Protein AF-0000000080326595 (afdb_homodimer)

Nearest PDB structures (foldseek):
  4a5n-assembly2_D  TM=9.025E-01  e=1.053E-08  Bacillus subtilis
  4a5m-assembly1_B  TM=9.350E-01  e=2.724E-08  Bacillus subtilis
  2fsw-assembly1_A  TM=9.519E-01  e=2.668E-07  Porphyromonas gingivalis W83
  7bzg-assembly3_J  TM=8.162E-01  e=2.724E-08  Bacillus subtilis subsp. subtilis str. 168
  1yyv-assembly1_B  TM=8.561E-01  e=5.358E-07  Salmonella enterica subsp. enterica serovar Typhimurium str. LT2

Organism: NCBI:txid1503925

Secondary structure (DSSP, 8-state):
---------HHHHHHHHHHHHHHHHHH-SSSHHHHHHHHHH--B-HHHHHHHSTT--HHHHHHHHHHHHHTTSEEEEEE--SS-EEEEEE-HHHHTTHHHHHHHHHHHHHHHHHHHHHHHHH-/---------HHHHHHHHHHHHHHHHHH-SSSHHHHHHHHHH--B-HHHHHHHSTT--HHHHHHHHHHHHHTTSEEEEEE--SS-EEEEEE-HHHHTTHHHHHHHHHHHHHHHHHHHHHHHHH-

Foldseek 3Di:
DPPPPPDPPPVSVVVVVVVVVVVCVQQPDDPQLVLLVVQAVHKDFLVVSPVVDPPDDSVNSVVSLVSCVVVPQKDWDWDDDVVITIIIHGDPVSVVCVVVSVVVVVVVVVVVVVVVVVVVVVD/DPPPPPDPPPVSVVVVVVVVVVVCVQQPDDPQLVLLVVQAVHKDFLVVSVVVDPPDDSVNSVVSLVSCVVVPQKDWDWDDDVVIGIIIHGDPVSVVCVVVSVVVVVVVVVVVVVVVVVVVVVD

Structure (mmCIF, N/CA/C/O backbone):
data_AF-0000000080326595-model_v1
#
loop_
_entity.id
_entity.type
_entity.pdbx_description
1 polymer 'HxlR family transcriptional regulator'
#
loop_
_atom_site.group_PDB
_atom_site.id
_atom_site.type_symbol
_atom_site.label_atom_id
_atom_site.label_alt_id
_atom_site.label_comp_id
_atom_site.label_asym_id
_atom_site.label_entity_id
_atom_site.label_seq_id
_atom_site.pdbx_PDB_ins_code
_atom_site.Cartn_x
_atom_site.Cartn_y
_atom_site.Cartn_z
_atom_site.occupancy
_atom_site.B_iso_or_equiv
_atom_site.auth_seq_id
_atom_site.auth_comp_id
_atom_site.auth_asym_id
_atom_site.auth_atom_id
_atom_site.pdbx_PDB_model_num
ATOM 1 N N . MET A 1 1 ? 11.023 2.521 36.812 1 26.23 1 MET A N 1
ATOM 2 C CA . MET A 1 1 ? 11.672 1.989 35.625 1 26.23 1 MET A CA 1
ATOM 3 C C . MET A 1 1 ? 11.133 2.656 34.375 1 26.23 1 MET A C 1
ATOM 5 O O . MET A 1 1 ? 9.953 2.498 34.031 1 26.23 1 MET A O 1
ATOM 9 N N . ILE A 1 2 ? 11.5 3.936 33.906 1 31.28 2 ILE A N 1
ATOM 10 C CA . ILE A 1 2 ? 10.953 4.996 33.062 1 31.28 2 ILE A CA 1
ATOM 11 C C . ILE A 1 2 ? 10.898 4.52 31.625 1 31.28 2 ILE A C 1
ATOM 13 O O . ILE A 1 2 ? 11.898 4.047 31.078 1 31.28 2 ILE A O 1
ATOM 17 N N . VAL A 1 3 ? 9.828 3.74 31.281 1 34.5 3 VAL A N 1
ATOM 18 C CA . VAL A 1 3 ? 9.539 3.404 29.891 1 34.5 3 VAL A CA 1
ATOM 19 C C . VAL A 1 3 ? 9.961 4.555 28.984 1 34.5 3 VAL A C 1
ATOM 21 O O . VAL A 1 3 ? 9.469 5.68 29.125 1 34.5 3 VAL A O 1
ATOM 24 N N . ASN A 1 4 ? 11.18 4.742 28.734 1 33.47 4 ASN A N 1
ATOM 25 C CA . ASN A 1 4 ? 11.766 5.809 27.922 1 33.47 4 ASN A CA 1
ATOM 26 C C . ASN A 1 4 ? 11 6.02 26.625 1 33.47 4 ASN A C 1
ATOM 28 O O . ASN A 1 4 ? 11.102 5.207 25.703 1 33.47 4 ASN A O 1
ATOM 32 N N . ASP A 1 5 ? 9.711 6.305 26.625 1 37.5 5 ASP A N 1
ATOM 33 C CA . ASP A 1 5 ? 8.625 6.824 25.797 1 37.5 5 ASP A CA 1
ATOM 34 C C . ASP A 1 5 ? 9.141 7.867 24.812 1 37.5 5 ASP A C 1
ATOM 36 O O . ASP A 1 5 ? 8.43 8.82 24.469 1 37.5 5 ASP A O 1
ATOM 40 N N . SER A 1 6 ? 10.484 8.117 24.688 1 38.72 6 SER A N 1
ATOM 41 C CA .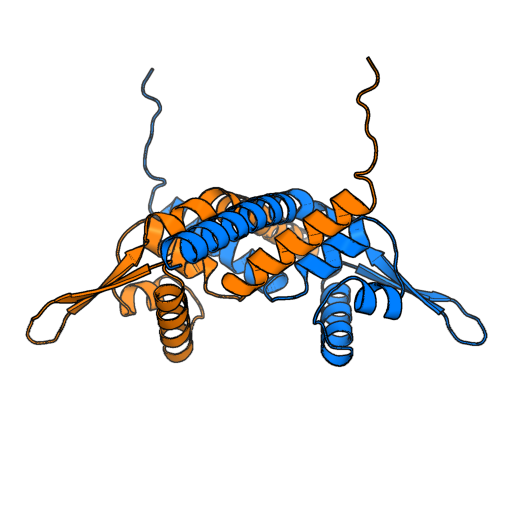 SER A 1 6 ? 11.133 9.125 23.859 1 38.72 6 SER A CA 1
ATOM 42 C C . SER A 1 6 ? 10.641 9.055 22.422 1 38.72 6 SER A C 1
ATOM 44 O O . SER A 1 6 ? 10.547 7.969 21.844 1 38.72 6 SER A O 1
ATOM 46 N N . LEU A 1 7 ? 9.781 9.938 21.922 1 43.72 7 LEU A N 1
ATOM 47 C CA . LEU A 1 7 ? 9.352 10.133 20.547 1 43.72 7 LEU A CA 1
ATOM 48 C C . LEU A 1 7 ? 10.492 9.836 19.578 1 43.72 7 LEU A C 1
ATOM 50 O O . LEU A 1 7 ? 11.656 10.102 19.875 1 43.72 7 LEU A O 1
ATOM 54 N N . PRO A 1 8 ? 10.422 8.789 18.938 1 50.88 8 PRO A N 1
ATOM 55 C CA . PRO A 1 8 ? 11.555 8.594 18.031 1 50.88 8 PRO A CA 1
ATOM 56 C C . PRO A 1 8 ? 12.133 9.906 17.516 1 50.88 8 PRO A C 1
ATOM 58 O O . PRO A 1 8 ? 11.406 10.898 17.375 1 50.88 8 PRO A O 1
ATOM 61 N N . ASP A 1 9 ? 13.438 10.227 17.766 1 57.34 9 ASP A N 1
ATOM 62 C CA . ASP A 1 9 ? 14.148 11.391 17.266 1 57.34 9 ASP A CA 1
ATOM 63 C C . ASP A 1 9 ? 13.914 11.578 15.773 1 57.34 9 ASP A C 1
ATOM 65 O O . ASP A 1 9 ? 13.445 10.664 15.094 1 57.34 9 ASP A O 1
ATOM 69 N N . ASN A 1 10 ? 14.023 12.828 15.289 1 63.34 10 ASN A N 1
ATOM 70 C CA . ASN A 1 10 ? 13.836 13.266 13.914 1 63.34 10 ASN A CA 1
ATOM 71 C C . ASN A 1 10 ? 14.484 12.305 12.922 1 63.34 10 ASN A C 1
ATOM 73 O O . ASN A 1 10 ? 13.93 12.023 11.859 1 63.34 10 ASN A O 1
ATOM 77 N N . LYS A 1 11 ? 15.625 11.734 13.391 1 67.81 11 LYS A N 1
ATOM 78 C CA . LYS A 1 11 ? 16.344 10.82 12.5 1 67.81 11 LYS A CA 1
ATOM 79 C C . LYS A 1 11 ? 15.594 9.492 12.359 1 67.81 11 LYS A C 1
ATOM 81 O O . LYS A 1 11 ? 15.523 8.93 11.266 1 67.81 11 LYS A O 1
ATOM 86 N N . GLU A 1 12 ? 15.109 9.094 13.453 1 73.88 12 GLU A N 1
ATOM 87 C CA . GLU A 1 12 ? 14.367 7.84 13.438 1 73.88 12 GLU A CA 1
ATOM 88 C C . GLU A 1 12 ? 13.094 7.965 12.602 1 73.88 12 GLU A C 1
ATOM 90 O O . GLU A 1 12 ? 12.727 7.043 11.867 1 73.88 12 GLU A O 1
ATOM 95 N N . CYS A 1 13 ? 12.695 9.148 12.719 1 80 13 CYS A N 1
ATOM 96 C CA . CYS A 1 13 ? 11.492 9.398 11.938 1 80 13 CYS A CA 1
ATOM 97 C C . CYS A 1 13 ? 11.805 9.445 10.445 1 80 13 CYS A C 1
ATOM 99 O O . CYS A 1 13 ? 11.094 8.859 9.641 1 80 13 CYS A O 1
ATOM 101 N N . ALA A 1 14 ? 12.953 10.094 10.188 1 84.69 14 ALA A N 1
ATOM 102 C CA . ALA A 1 14 ? 13.367 10.18 8.789 1 84.69 14 ALA A CA 1
ATOM 103 C C . ALA A 1 14 ? 13.695 8.805 8.227 1 84.69 14 ALA A C 1
ATOM 105 O O . ALA A 1 14 ? 13.367 8.5 7.074 1 84.69 14 ALA A O 1
ATOM 106 N N . ASN A 1 15 ? 14.266 8 9.008 1 91.69 15 ASN A N 1
ATOM 107 C CA . ASN A 1 15 ? 14.594 6.648 8.57 1 91.69 15 ASN A CA 1
ATOM 108 C C . ASN A 1 15 ? 13.344 5.816 8.32 1 91.69 15 ASN A C 1
ATOM 110 O O . ASN A 1 15 ? 13.273 5.074 7.336 1 91.69 15 ASN A O 1
ATOM 114 N N . SER A 1 16 ? 12.414 6.016 9.18 1 95.38 16 SER A N 1
ATOM 115 C CA . SER A 1 16 ? 11.148 5.297 9.008 1 95.38 16 SER A CA 1
ATOM 116 C C . SER A 1 16 ? 10.438 5.73 7.73 1 95.38 16 SER A C 1
ATOM 118 O O . SER A 1 16 ? 9.898 4.895 7.004 1 95.38 16 SER A O 1
ATOM 120 N N . LEU A 1 17 ? 10.523 6.988 7.492 1 97.5 17 LEU A N 1
ATOM 121 C CA . LEU A 1 17 ? 9.891 7.512 6.289 1 97.5 17 LEU A CA 1
ATOM 122 C C . LEU A 1 17 ? 10.562 6.953 5.035 1 97.5 17 LEU A C 1
ATOM 124 O O . LEU A 1 17 ? 9.875 6.512 4.109 1 97.5 17 LEU A O 1
ATOM 128 N N . ASN A 1 18 ? 11.844 6.918 5.027 1 97.12 18 ASN A N 1
ATOM 129 C CA . ASN A 1 18 ? 12.57 6.379 3.885 1 97.12 18 ASN A CA 1
ATOM 130 C C . ASN A 1 18 ? 12.281 4.895 3.686 1 97.12 18 ASN A C 1
ATOM 132 O O . ASN A 1 18 ? 12.172 4.426 2.553 1 97.12 18 ASN A O 1
ATOM 136 N N . ASN A 1 19 ? 12.219 4.188 4.789 1 98.12 19 ASN A N 1
ATOM 137 C CA . ASN A 1 19 ? 11.883 2.768 4.715 1 98.12 19 ASN A CA 1
ATOM 138 C C . ASN A 1 19 ? 10.5 2.551 4.117 1 98.12 19 ASN A C 1
ATOM 140 O O . ASN A 1 19 ? 10.305 1.666 3.281 1 98.12 19 ASN A O 1
ATOM 144 N N . VAL A 1 20 ? 9.586 3.352 4.535 1 98.44 20 VAL A N 1
ATOM 145 C CA . VAL A 1 20 ? 8.227 3.26 4.02 1 98.44 20 VAL A CA 1
ATOM 146 C C . VAL A 1 20 ? 8.219 3.582 2.525 1 98.44 20 VAL A C 1
ATOM 148 O O . VAL A 1 20 ? 7.613 2.857 1.731 1 98.44 20 VAL A O 1
ATOM 151 N N . LEU A 1 21 ? 8.938 4.609 2.143 1 98.12 21 LEU A N 1
ATOM 152 C CA . LEU A 1 21 ? 8.992 5.012 0.742 1 98.12 21 LEU A CA 1
ATOM 153 C C . LEU A 1 21 ? 9.648 3.926 -0.107 1 98.12 21 LEU A C 1
ATOM 155 O O . LEU A 1 21 ? 9.195 3.646 -1.221 1 98.12 21 LEU A O 1
ATOM 159 N N . ASP A 1 22 ? 10.648 3.324 0.442 1 97 22 ASP A N 1
ATOM 160 C CA . ASP A 1 22 ? 11.297 2.223 -0.265 1 97 22 ASP A CA 1
ATOM 161 C C . ASP A 1 22 ? 10.328 1.064 -0.484 1 97 22 ASP A C 1
ATOM 163 O O . ASP A 1 22 ? 10.289 0.478 -1.567 1 97 22 ASP A O 1
ATOM 167 N N . ALA A 1 23 ? 9.578 0.764 0.516 1 98.12 23 ALA A N 1
ATOM 168 C CA . ALA A 1 23 ? 8.594 -0.312 0.408 1 98.12 23 ALA A CA 1
ATOM 169 C C . ALA A 1 23 ? 7.527 0.022 -0.628 1 98.12 23 ALA A C 1
ATOM 171 O O . ALA A 1 23 ? 7.23 -0.792 -1.507 1 98.12 23 ALA A O 1
ATOM 172 N N . LEU A 1 24 ? 7.039 1.229 -0.579 1 98.12 24 LEU A N 1
ATOM 173 C CA . LEU A 1 24 ? 5.934 1.633 -1.441 1 98.12 24 LEU A CA 1
ATOM 174 C C . LEU A 1 24 ? 6.395 1.765 -2.889 1 98.12 24 LEU A C 1
ATOM 176 O O . LEU A 1 24 ? 5.602 1.584 -3.816 1 98.12 24 LEU A O 1
ATOM 180 N N . TYR A 1 25 ? 7.648 1.991 -3.02 1 96.69 25 TYR A N 1
ATOM 181 C CA . TYR A 1 25 ? 8.195 2.051 -4.367 1 96.69 25 TYR A CA 1
ATOM 182 C C . TYR A 1 25 ? 8 0.725 -5.094 1 96.69 25 TYR A C 1
ATOM 184 O O . TYR A 1 25 ? 7.762 0.703 -6.305 1 96.69 25 TYR A O 1
ATOM 192 N N . VAL A 1 26 ? 8.008 -0.346 -4.371 1 96.69 26 VAL A N 1
ATOM 193 C CA . VAL A 1 26 ? 8.039 -1.653 -5.016 1 96.69 26 VAL A CA 1
ATOM 194 C C . VAL A 1 26 ? 6.66 -2.303 -4.941 1 96.69 26 VAL A C 1
ATOM 196 O O . VAL A 1 26 ? 6.238 -2.99 -5.875 1 96.69 26 VAL A O 1
ATOM 199 N N . ILE A 1 27 ? 5.891 -2.002 -3.857 1 97.75 27 ILE A N 1
ATOM 200 C CA . ILE A 1 27 ? 4.703 -2.828 -3.666 1 97.75 27 ILE A CA 1
ATOM 201 C C . ILE A 1 27 ? 3.459 -1.942 -3.625 1 97.75 27 ILE A C 1
ATOM 203 O O . ILE A 1 27 ? 2.377 -2.398 -3.25 1 97.75 27 ILE A O 1
ATOM 207 N N . ASN A 1 28 ? 3.566 -0.719 -3.992 1 97.44 28 ASN A N 1
ATOM 208 C CA . ASN A 1 28 ? 2.377 0.124 -3.992 1 97.44 28 ASN A CA 1
ATOM 209 C C . ASN A 1 28 ? 1.368 -0.333 -5.043 1 97.44 28 ASN A C 1
ATOM 211 O O . ASN A 1 28 ? 1.691 -1.148 -5.906 1 97.44 28 ASN A O 1
ATOM 215 N N . GLY A 1 29 ? 0.128 0.222 -4.906 1 97.25 29 GLY A N 1
ATOM 216 C CA . GLY A 1 29 ? -0.929 -0.065 -5.863 1 97.25 29 GLY A CA 1
ATOM 217 C C . GLY A 1 29 ? -2.082 -0.846 -5.262 1 97.25 29 GLY A C 1
ATOM 218 O O . GLY A 1 29 ? -1.956 -1.41 -4.172 1 97.25 29 GLY A O 1
ATOM 219 N N . LYS A 1 30 ? -3.082 -1.001 -6.078 1 97.25 30 LYS A N 1
ATOM 220 C CA . LYS A 1 30 ? -4.336 -1.583 -5.609 1 97.25 30 LYS A CA 1
ATOM 221 C C . LYS A 1 30 ? -4.273 -3.107 -5.625 1 97.25 30 LYS A C 1
ATOM 223 O O . LYS A 1 30 ? -4.977 -3.771 -4.859 1 97.25 30 LYS A O 1
ATOM 228 N N . TRP A 1 31 ? -3.23 -3.621 -6.371 1 98.62 31 TRP A N 1
ATOM 229 C CA . TRP A 1 31 ? -3.463 -5.004 -6.773 1 98.62 31 TRP A CA 1
ATOM 230 C C . TRP A 1 31 ? -2.318 -5.902 -6.32 1 98.62 31 TRP A C 1
ATOM 232 O O . TRP A 1 31 ? -2.518 -7.098 -6.074 1 98.62 31 TRP A O 1
ATOM 242 N N . LYS A 1 32 ? -1.113 -5.414 -6.164 1 98.5 32 LYS A N 1
ATOM 243 C CA . LYS A 1 32 ? 0.078 -6.242 -5.996 1 98.5 32 LYS A CA 1
ATOM 244 C C . LYS A 1 32 ? -0.026 -7.113 -4.75 1 98.5 32 LYS A C 1
ATOM 246 O O . LYS A 1 32 ? 0.192 -8.328 -4.812 1 98.5 32 LYS A O 1
ATOM 251 N N . LEU A 1 33 ? -0.419 -6.512 -3.66 1 98.69 33 LEU A N 1
ATOM 252 C CA . LEU A 1 33 ? -0.444 -7.254 -2.404 1 98.69 33 LEU A CA 1
ATOM 253 C C . LEU A 1 33 ? -1.596 -8.25 -2.387 1 98.69 33 LEU A C 1
ATOM 255 O O . LEU A 1 33 ? -1.491 -9.312 -1.771 1 98.69 33 LEU A O 1
ATOM 259 N N . ALA A 1 34 ? -2.664 -7.961 -3.074 1 98.56 34 ALA A N 1
ATOM 260 C CA . ALA A 1 34 ? -3.762 -8.914 -3.223 1 98.56 34 ALA A CA 1
ATOM 261 C C . ALA A 1 34 ? -3.33 -10.125 -4.043 1 98.56 34 ALA A C 1
ATOM 263 O O . ALA A 1 34 ? -3.627 -11.266 -3.678 1 98.56 34 ALA A O 1
ATOM 26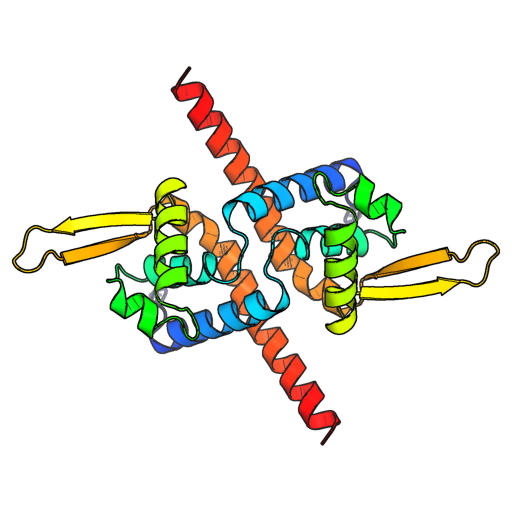4 N N . ILE A 1 35 ? -2.615 -9.844 -5.105 1 98.81 35 ILE A N 1
ATOM 265 C CA . ILE A 1 35 ? -2.119 -10.922 -5.957 1 98.81 35 ILE A CA 1
ATOM 266 C C . ILE A 1 35 ? -1.162 -11.805 -5.164 1 98.81 35 ILE A C 1
ATOM 268 O O . ILE A 1 35 ? -1.272 -13.039 -5.195 1 98.81 35 ILE A O 1
ATOM 272 N N . ILE A 1 36 ? -0.286 -11.203 -4.426 1 98.69 36 ILE A N 1
ATOM 273 C CA . ILE A 1 36 ? 0.695 -11.938 -3.637 1 98.69 36 ILE A CA 1
ATOM 274 C C . ILE A 1 36 ? -0.019 -12.797 -2.594 1 98.69 36 ILE A C 1
ATOM 276 O O . ILE A 1 36 ? 0.335 -13.961 -2.387 1 98.69 36 ILE A O 1
ATOM 280 N N . LEU A 1 37 ? -1.017 -12.242 -1.947 1 98.38 37 LEU A N 1
ATOM 281 C CA . LEU A 1 37 ? -1.786 -12.992 -0.96 1 98.38 37 LEU A CA 1
ATOM 282 C C . LEU A 1 37 ? -2.389 -14.25 -1.58 1 98.38 37 LEU A C 1
ATOM 284 O O . LEU A 1 37 ? -2.316 -15.328 -0.996 1 98.38 37 LEU A O 1
ATOM 288 N N . CYS A 1 38 ? -2.949 -14.125 -2.766 1 98.25 38 CYS A N 1
ATOM 289 C CA . CYS A 1 38 ? -3.543 -15.273 -3.451 1 98.25 38 CYS A CA 1
ATOM 290 C C . CYS A 1 38 ? -2.49 -16.328 -3.762 1 98.25 38 CYS A C 1
ATOM 292 O O . CYS A 1 38 ? -2.707 -17.516 -3.521 1 98.25 38 CYS A O 1
ATOM 294 N N . LEU A 1 39 ? -1.344 -15.891 -4.172 1 98.44 39 LEU A N 1
ATOM 295 C CA . LEU A 1 39 ? -0.333 -16.797 -4.691 1 98.44 39 LEU A CA 1
ATOM 296 C C . LEU A 1 39 ? 0.44 -17.453 -3.551 1 98.44 39 LEU A C 1
ATOM 298 O O . LEU A 1 39 ? 1.004 -18.547 -3.723 1 98.44 39 LEU A O 1
ATOM 302 N N . VAL A 1 40 ? 0.532 -16.781 -2.406 1 97.19 40 VAL A N 1
ATOM 303 C CA . VAL A 1 40 ? 1.211 -17.375 -1.261 1 97.19 40 VAL A CA 1
ATOM 304 C C . VAL A 1 40 ? 0.402 -18.562 -0.742 1 97.19 40 VAL A C 1
ATOM 306 O O . VAL A 1 40 ? 0.961 -19.5 -0.157 1 97.19 40 VAL A O 1
ATOM 309 N N . GLN A 1 41 ? -0.832 -18.531 -0.996 1 95.62 41 GLN A N 1
ATOM 310 C CA . GLN A 1 41 ? -1.687 -19.641 -0.582 1 95.62 41 GLN A CA 1
ATOM 311 C C . GLN A 1 41 ? -1.528 -20.828 -1.516 1 95.62 41 GLN A C 1
ATOM 313 O O . GLN A 1 41 ? -1.484 -21.984 -1.063 1 95.62 41 GLN A O 1
ATOM 318 N N . SER A 1 42 ? -1.503 -20.578 -2.777 1 97.25 42 SER A N 1
ATOM 319 C CA . SER A 1 42 ? -1.305 -21.609 -3.779 1 97.25 42 SER A CA 1
ATOM 320 C C . SER A 1 42 ? -0.948 -21.016 -5.137 1 97.25 42 SER A C 1
ATOM 322 O O . SER A 1 42 ? -1.243 -19.844 -5.402 1 97.25 42 SER A O 1
ATOM 324 N N . SER A 1 43 ? -0.317 -21.844 -5.941 1 98.38 43 SER A N 1
ATOM 325 C CA . SER A 1 43 ? -0.076 -21.438 -7.32 1 98.38 43 SER A CA 1
ATOM 326 C C . SER A 1 43 ? -1.386 -21.281 -8.086 1 98.38 43 SER A C 1
ATOM 328 O O . SER A 1 43 ? -2.381 -21.938 -7.766 1 98.38 43 SER A O 1
ATOM 330 N N . LYS A 1 44 ? -1.36 -20.391 -9.102 1 98.62 44 LYS A N 1
ATOM 331 C CA . LYS A 1 44 ? -2.617 -20.125 -9.797 1 98.62 44 LYS A CA 1
ATOM 332 C C . LYS A 1 44 ? -2.373 -19.781 -11.266 1 98.62 44 LYS A C 1
ATOM 334 O O . LYS A 1 44 ? -1.302 -19.297 -11.625 1 98.62 44 LYS A O 1
ATOM 339 N N . ARG A 1 45 ? -3.408 -20.094 -12.031 1 98.69 45 ARG A N 1
ATOM 340 C CA . ARG A 1 45 ? -3.457 -19.609 -13.414 1 98.69 45 ARG A CA 1
ATOM 341 C C . ARG A 1 45 ? -4.059 -18.219 -13.492 1 98.69 45 ARG A C 1
ATOM 343 O O . ARG A 1 45 ? -4.664 -17.734 -12.531 1 98.69 45 ARG A O 1
ATOM 350 N N . PHE A 1 46 ? -3.879 -17.609 -14.68 1 98.75 46 PHE A N 1
ATOM 351 C CA . PHE A 1 46 ? -4.32 -16.234 -14.914 1 98.75 46 PHE A CA 1
ATOM 352 C C . PHE A 1 46 ? -5.801 -16.078 -14.594 1 98.75 46 PHE A C 1
ATOM 354 O O . PHE A 1 46 ? -6.184 -15.203 -13.812 1 98.75 46 PHE A O 1
ATOM 361 N N . ASN A 1 47 ? -6.586 -17 -15.094 1 98.31 47 ASN A N 1
ATOM 362 C CA . ASN A 1 47 ? -8.031 -16.906 -14.945 1 98.31 47 ASN A CA 1
ATOM 363 C C . ASN A 1 47 ? -8.461 -17.109 -13.492 1 98.31 47 ASN A C 1
ATOM 365 O O . ASN A 1 47 ? -9.438 -16.516 -13.039 1 98.31 47 ASN A O 1
ATOM 369 N N . GLU A 1 48 ? -7.75 -17.938 -12.805 1 98.31 48 GLU A N 1
ATOM 370 C CA . GLU A 1 48 ? -8.039 -18.141 -11.391 1 98.31 48 GLU A CA 1
ATOM 371 C C . GLU A 1 48 ? -7.82 -16.875 -10.578 1 98.31 48 GLU A C 1
ATOM 373 O O . GLU A 1 48 ? -8.641 -16.516 -9.727 1 98.31 48 GLU A O 1
ATOM 378 N N . LEU A 1 49 ? -6.754 -16.203 -10.875 1 98.62 49 LEU A N 1
ATOM 379 C CA . LEU A 1 49 ? -6.477 -14.93 -10.211 1 98.62 49 LEU A CA 1
ATOM 380 C C . LEU A 1 49 ? -7.543 -13.898 -10.562 1 98.62 49 LEU A C 1
ATOM 382 O O . LEU A 1 49 ? -8.039 -13.195 -9.672 1 98.62 49 LEU A O 1
ATOM 386 N N . GLN A 1 50 ? -7.848 -13.859 -11.812 1 98.25 50 GLN A N 1
ATOM 387 C CA . GLN A 1 50 ? -8.852 -12.898 -12.273 1 98.25 50 GLN A CA 1
ATOM 388 C C . GLN A 1 50 ? -10.188 -13.117 -11.578 1 98.25 50 GLN A C 1
ATOM 390 O O . GLN A 1 50 ? -10.883 -12.156 -11.242 1 98.25 50 GLN A O 1
ATOM 395 N N . HIS A 1 51 ? -10.523 -14.344 -11.312 1 97.12 51 HIS A N 1
ATOM 396 C CA . HIS A 1 51 ? -11.781 -14.688 -10.672 1 97.12 51 HIS A CA 1
ATOM 397 C C . HIS A 1 51 ? -11.734 -14.398 -9.18 1 97.12 51 HIS A C 1
ATOM 399 O O . HIS A 1 51 ? -12.727 -13.938 -8.602 1 97.12 51 HIS A O 1
ATOM 405 N N . GLU A 1 52 ? -10.609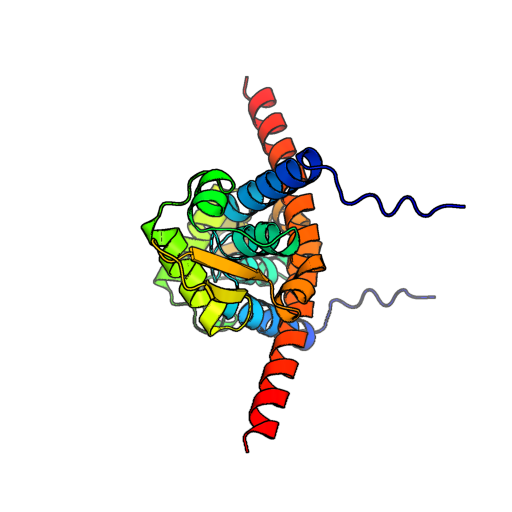 -14.656 -8.586 1 96.81 52 GLU A N 1
ATOM 406 C CA . GLU A 1 52 ? -10.492 -14.531 -7.137 1 96.81 52 GLU A CA 1
ATOM 407 C C . GLU A 1 52 ? -10.391 -13.07 -6.711 1 96.81 52 GLU A C 1
ATOM 409 O O . GLU A 1 52 ? -10.891 -12.688 -5.648 1 96.81 52 GLU A O 1
ATOM 414 N N . ILE A 1 53 ? -9.758 -12.289 -7.539 1 98 53 ILE A N 1
ATOM 415 C CA . ILE A 1 53 ? -9.547 -10.883 -7.195 1 98 53 ILE A CA 1
ATOM 416 C C . ILE A 1 53 ? -10.609 -10.023 -7.867 1 98 53 ILE A C 1
ATOM 418 O O . ILE A 1 53 ? -10.438 -9.586 -9.008 1 98 53 ILE A O 1
ATOM 422 N N . ARG A 1 54 ? -11.531 -9.688 -7.07 1 94.38 54 ARG A N 1
ATOM 423 C CA . ARG A 1 54 ? -12.688 -8.969 -7.578 1 94.38 54 ARG A CA 1
ATOM 424 C C . ARG A 1 54 ? -12.305 -7.562 -8.031 1 94.38 54 ARG A C 1
ATOM 426 O O . ARG A 1 54 ? -11.641 -6.828 -7.301 1 94.38 54 ARG A O 1
ATOM 433 N N . GLY A 1 55 ? -12.75 -7.305 -9.344 1 96.19 55 GLY A N 1
ATOM 434 C CA . GLY A 1 55 ? -12.633 -5.93 -9.797 1 96.19 55 GLY A CA 1
ATOM 435 C C . GLY A 1 55 ? -11.391 -5.688 -10.641 1 96.19 55 GLY A C 1
ATOM 436 O O . GLY A 1 55 ? -11.289 -4.66 -11.32 1 96.19 55 GLY A O 1
ATOM 437 N N . ILE A 1 56 ? -10.477 -6.648 -10.719 1 98.12 56 ILE A N 1
ATOM 438 C CA . ILE A 1 56 ? -9.258 -6.426 -11.484 1 98.12 56 ILE A CA 1
ATOM 439 C C . ILE A 1 56 ? -9.516 -6.75 -12.961 1 98.12 56 ILE A C 1
ATOM 441 O O . ILE A 1 56 ? -10.117 -7.777 -13.281 1 98.12 56 ILE A O 1
ATOM 445 N N . SER A 1 57 ? -9.141 -5.926 -13.836 1 98.38 57 SER A N 1
ATOM 446 C CA . SER A 1 57 ? -9.273 -6.203 -15.266 1 98.38 57 SER A CA 1
ATOM 447 C C . SER A 1 57 ? -8.141 -7.09 -15.766 1 98.38 57 SER A C 1
ATOM 449 O O . SER A 1 57 ? -7.062 -7.121 -15.172 1 98.38 57 SER A O 1
ATOM 451 N N . PRO A 1 58 ? -8.375 -7.793 -16.844 1 98.38 58 PRO A N 1
ATOM 452 C CA . PRO A 1 58 ? -7.32 -8.648 -17.391 1 98.38 58 PRO A CA 1
ATOM 453 C C . PRO A 1 58 ? -6.059 -7.871 -17.766 1 98.38 58 PRO A C 1
ATOM 455 O O . PRO A 1 58 ? -4.945 -8.344 -17.516 1 98.38 58 PRO A O 1
ATOM 458 N N . LYS A 1 59 ? -6.254 -6.746 -18.312 1 98.69 59 LYS A N 1
ATOM 459 C CA . LYS A 1 59 ? -5.105 -5.934 -18.703 1 98.69 59 LYS A CA 1
ATOM 460 C C . LYS A 1 59 ? -4.27 -5.535 -17.5 1 98.69 59 LYS A C 1
ATOM 462 O O . LYS A 1 59 ? -3.041 -5.613 -17.531 1 98.69 59 LYS A O 1
ATOM 467 N N . VAL A 1 60 ? -4.898 -5.105 -16.484 1 98.75 60 VAL A N 1
ATOM 468 C CA . VAL A 1 60 ? -4.215 -4.672 -15.273 1 98.75 60 VAL A CA 1
ATOM 469 C C . VAL A 1 60 ? -3.555 -5.871 -14.594 1 98.75 60 VAL A C 1
ATOM 471 O O . VAL A 1 60 ? -2.416 -5.781 -14.125 1 98.75 60 VAL A O 1
ATOM 474 N N . LEU A 1 61 ? -4.281 -6.965 -14.539 1 98.81 61 LEU A N 1
ATOM 475 C CA . LEU A 1 61 ? -3.715 -8.18 -13.961 1 98.81 61 LEU A CA 1
ATOM 476 C C . LEU A 1 61 ? -2.432 -8.578 -14.68 1 98.81 61 LEU A C 1
ATOM 478 O O . LEU A 1 61 ? -1.422 -8.883 -14.047 1 98.81 61 LEU A O 1
ATOM 482 N N . ALA A 1 62 ? -2.477 -8.578 -15.961 1 98.81 62 ALA A N 1
ATOM 483 C CA . ALA A 1 62 ? -1.302 -8.93 -16.75 1 98.81 62 ALA A CA 1
ATOM 484 C C . ALA A 1 62 ? -0.124 -8.016 -16.422 1 98.81 62 ALA A C 1
ATOM 486 O O . ALA A 1 62 ? 0.998 -8.484 -16.219 1 98.81 62 ALA A O 1
ATOM 487 N N . LYS A 1 63 ? -0.385 -6.766 -16.359 1 98.75 63 LYS A N 1
ATOM 488 C CA . LYS A 1 63 ? 0.646 -5.781 -16.047 1 98.75 63 LYS A CA 1
ATOM 489 C C . LYS A 1 63 ? 1.24 -6.031 -14.672 1 98.75 63 LYS A C 1
ATOM 491 O O . LYS A 1 63 ? 2.461 -5.996 -14.5 1 98.75 63 LYS A O 1
ATOM 496 N N . GLU A 1 64 ? 0.371 -6.23 -13.688 1 98.75 64 GLU A N 1
ATOM 497 C CA . GLU A 1 64 ? 0.823 -6.441 -12.312 1 98.75 64 GLU A CA 1
ATOM 498 C C . GLU A 1 64 ? 1.639 -7.727 -12.195 1 98.75 64 GLU A C 1
ATOM 500 O O . GLU A 1 64 ? 2.645 -7.762 -11.484 1 98.75 64 GLU A O 1
ATOM 505 N N . LEU A 1 65 ? 1.215 -8.75 -12.867 1 98.88 65 LEU A N 1
ATOM 506 C CA . LEU A 1 65 ? 1.949 -10.008 -12.844 1 98.88 65 LEU A CA 1
ATOM 507 C C . LEU A 1 65 ? 3.342 -9.836 -13.438 1 98.88 65 LEU A C 1
ATOM 509 O O . LEU A 1 65 ? 4.32 -10.367 -12.906 1 98.88 65 LEU A O 1
ATOM 513 N N . LYS A 1 66 ? 3.408 -9.156 -14.508 1 98.81 66 LYS A N 1
ATOM 514 C CA . LYS A 1 66 ? 4.703 -8.891 -15.125 1 98.81 66 LYS A CA 1
ATOM 515 C C . LYS A 1 66 ? 5.613 -8.117 -14.172 1 98.81 66 LYS A C 1
ATOM 517 O O . LYS A 1 66 ? 6.785 -8.453 -14.008 1 98.81 66 LYS A O 1
ATOM 522 N N . ASP A 1 67 ? 5.102 -7.09 -13.562 1 98.5 67 ASP A N 1
ATOM 523 C CA . ASP A 1 67 ? 5.867 -6.273 -12.625 1 98.5 67 ASP A CA 1
ATOM 524 C C . ASP A 1 67 ? 6.332 -7.098 -11.43 1 98.5 67 ASP A C 1
ATOM 526 O O . ASP A 1 67 ? 7.477 -6.973 -10.984 1 98.5 67 ASP A O 1
ATOM 530 N N . LEU A 1 68 ? 5.457 -7.879 -10.922 1 98.75 68 LEU A N 1
ATOM 531 C CA . LEU A 1 68 ? 5.789 -8.734 -9.789 1 98.75 68 LEU A CA 1
ATOM 532 C C . LEU A 1 68 ? 6.875 -9.734 -10.156 1 98.75 68 LEU A C 1
ATOM 534 O O . LEU A 1 68 ? 7.742 -10.055 -9.336 1 98.75 68 LEU A O 1
ATOM 538 N N . GLU A 1 69 ? 6.762 -10.25 -11.336 1 98.75 69 GLU A N 1
ATOM 539 C CA . GLU A 1 69 ? 7.793 -11.172 -11.797 1 98.75 69 GLU A CA 1
ATOM 540 C C . GLU A 1 69 ? 9.141 -10.469 -11.93 1 98.75 69 GLU A C 1
ATOM 542 O O . GLU A 1 69 ? 10.164 -10.984 -11.469 1 98.75 69 GLU A O 1
ATOM 547 N N . LEU A 1 70 ? 9.18 -9.289 -12.508 1 97.19 70 LEU A N 1
ATOM 548 C CA . LEU A 1 70 ? 10.391 -8.516 -12.727 1 97.19 70 LEU A CA 1
ATOM 549 C C . LEU A 1 70 ? 11.07 -8.172 -11.406 1 97.19 70 LEU A C 1
ATOM 551 O O . LEU A 1 70 ? 12.297 -8.07 -11.336 1 97.19 70 LEU A O 1
ATOM 555 N N . ASN A 1 71 ? 10.266 -8.086 -10.336 1 96.62 71 ASN A N 1
ATOM 556 C CA . ASN A 1 71 ? 10.805 -7.711 -9.031 1 96.62 71 ASN A CA 1
ATOM 557 C C . ASN A 1 71 ? 10.992 -8.93 -8.133 1 96.62 71 ASN A C 1
ATOM 559 O O . ASN A 1 71 ? 11.172 -8.797 -6.926 1 96.62 71 ASN A O 1
ATOM 563 N N . ASP A 1 72 ? 10.766 -10.07 -8.688 1 97.12 72 ASP A N 1
ATOM 564 C CA . ASP A 1 72 ? 11.133 -11.336 -8.078 1 97.12 72 ASP A CA 1
ATOM 565 C C . ASP A 1 72 ? 10.141 -11.727 -6.98 1 97.12 72 ASP A C 1
ATOM 567 O O . ASP A 1 72 ? 10.508 -12.375 -6 1 97.12 72 ASP A O 1
ATOM 571 N N . PHE A 1 73 ? 8.961 -11.297 -7.145 1 98.62 73 PHE A N 1
ATOM 572 C CA . PHE A 1 73 ? 7.945 -11.68 -6.168 1 98.62 73 PHE A CA 1
ATOM 573 C C . PHE A 1 73 ? 7.227 -12.953 -6.594 1 98.62 73 PHE A C 1
ATOM 575 O O . PHE A 1 73 ? 6.711 -13.695 -5.754 1 98.62 73 PHE A O 1
ATOM 582 N N . ILE A 1 74 ? 7.168 -13.172 -7.914 1 98.88 74 ILE A N 1
ATOM 583 C CA . ILE A 1 74 ? 6.527 -14.383 -8.414 1 98.88 74 ILE A CA 1
ATOM 584 C C . ILE A 1 74 ? 7.352 -14.969 -9.555 1 98.88 74 ILE A C 1
ATOM 586 O O . ILE A 1 74 ? 8.234 -14.305 -10.094 1 98.88 74 ILE A O 1
ATOM 590 N N . ILE A 1 75 ? 7.062 -16.203 -9.836 1 98.75 75 ILE A N 1
ATOM 591 C CA . ILE A 1 75 ? 7.633 -16.891 -10.984 1 98.75 75 ILE A CA 1
ATOM 592 C C . ILE A 1 75 ? 6.52 -17.312 -11.938 1 98.75 75 ILE A C 1
ATOM 594 O O . ILE A 1 75 ? 5.473 -17.797 -11.5 1 98.75 75 ILE A O 1
ATOM 598 N N . ARG A 1 76 ? 6.73 -17.016 -13.172 1 98.5 76 ARG A N 1
ATOM 599 C CA . ARG A 1 76 ? 5.859 -17.469 -14.25 1 98.5 76 ARG A CA 1
ATOM 600 C C . ARG A 1 76 ? 6.387 -18.75 -14.875 1 98.5 76 ARG A C 1
ATOM 602 O O . ARG A 1 76 ? 7.406 -18.734 -15.57 1 98.5 76 ARG A O 1
ATOM 609 N N . LYS A 1 77 ? 5.738 -19.859 -14.688 1 98.44 77 LYS A N 1
ATOM 610 C CA . LYS A 1 77 ? 6.156 -21.141 -15.234 1 98.44 77 LYS A CA 1
ATOM 611 C C . LYS A 1 77 ? 5.328 -21.516 -16.469 1 98.44 77 LYS A C 1
ATOM 613 O O . LYS A 1 77 ? 4.094 -21.516 -16.406 1 98.44 77 LYS A O 1
ATOM 618 N N . VAL A 1 78 ? 6.039 -21.875 -17.453 1 97.56 78 VAL A N 1
ATOM 619 C CA . VAL A 1 78 ? 5.391 -22.25 -18.719 1 97.56 78 VAL A CA 1
ATOM 620 C C . VAL A 1 78 ? 5.504 -23.75 -18.938 1 97.56 78 VAL A C 1
ATOM 622 O O . VAL A 1 78 ? 6.605 -24.312 -18.906 1 97.56 78 VAL A O 1
ATOM 625 N N . TYR A 1 79 ? 4.434 -24.453 -19.109 1 96.25 79 TYR A N 1
ATOM 626 C CA . TYR A 1 79 ? 4.395 -25.891 -19.359 1 96.25 79 TYR A CA 1
ATOM 627 C C . TYR A 1 79 ? 3.951 -26.188 -20.781 1 96.25 79 TYR A C 1
ATOM 629 O O . TYR A 1 79 ? 2.879 -25.75 -21.203 1 96.25 79 TYR A O 1
ATOM 637 N N . PRO A 1 80 ? 4.828 -26.906 -21.406 1 93.31 80 PRO A N 1
ATOM 638 C CA . PRO A 1 80 ? 4.496 -27.25 -22.797 1 93.31 80 PRO A CA 1
ATOM 639 C C . PRO A 1 80 ? 3.297 -28.188 -22.906 1 93.31 80 PRO A C 1
ATOM 641 O O . PRO A 1 80 ? 3.314 -29.281 -22.344 1 93.31 80 PRO A O 1
ATOM 644 N N . ALA A 1 81 ? 2.287 -27.766 -23.281 1 92.06 81 ALA A N 1
ATOM 645 C CA . ALA A 1 81 ? 1.052 -28.484 -23.578 1 92.06 81 ALA A CA 1
ATOM 646 C C . ALA A 1 81 ? 0.301 -27.828 -24.734 1 92.06 81 ALA A C 1
ATOM 648 O O . ALA A 1 81 ? 0.779 -26.844 -25.312 1 92.06 81 ALA A O 1
ATOM 649 N N . THR A 1 82 ? -0.628 -28.562 -25.344 1 92.38 82 THR A N 1
ATOM 650 C CA . THR A 1 82 ? -1.512 -27.969 -26.344 1 92.38 82 THR A CA 1
ATOM 651 C C . THR A 1 82 ? -2.926 -27.812 -25.797 1 92.38 82 THR A C 1
ATOM 653 O O . THR A 1 82 ? -3.637 -28.812 -25.609 1 92.38 82 THR A O 1
ATOM 656 N N . PRO A 1 83 ? -3.246 -26.562 -25.312 1 93.75 83 PRO A N 1
ATOM 657 C CA . PRO A 1 83 ? -2.57 -25.266 -25.328 1 93.75 83 PRO A CA 1
ATOM 658 C C . PRO A 1 83 ? -1.56 -25.109 -24.203 1 93.75 83 PRO A C 1
ATOM 660 O O . PRO A 1 83 ? -1.612 -25.859 -23.219 1 93.75 83 PRO A O 1
ATOM 663 N N . VAL A 1 84 ? -0.682 -24.109 -24.312 1 96.38 84 VAL A N 1
ATOM 664 C CA . VAL A 1 84 ? 0.354 -23.828 -23.328 1 96.38 84 VAL A CA 1
ATOM 665 C C . VAL A 1 84 ? -0.291 -23.5 -21.984 1 96.38 84 VAL A C 1
ATOM 667 O O . VAL A 1 84 ? -1.303 -22.797 -21.922 1 96.38 84 VAL A O 1
ATOM 670 N N . ILE A 1 85 ? 0.236 -24.031 -20.953 1 96.88 85 ILE A N 1
ATOM 671 C CA . ILE A 1 85 ? -0.254 -23.75 -19.594 1 96.88 85 ILE A CA 1
ATOM 672 C C . ILE A 1 85 ? 0.748 -22.859 -18.859 1 96.88 85 ILE A C 1
ATOM 674 O O . ILE A 1 85 ? 1.937 -23.188 -18.797 1 96.88 85 ILE A O 1
ATOM 678 N N . ILE A 1 86 ? 0.234 -21.75 -18.359 1 98.38 86 ILE A N 1
ATOM 679 C CA . ILE A 1 86 ? 1.068 -20.859 -17.578 1 98.38 86 ILE A CA 1
ATOM 680 C C . ILE A 1 86 ? 0.593 -20.844 -16.125 1 98.38 86 ILE A C 1
ATOM 682 O O . ILE A 1 86 ? -0.597 -20.672 -15.852 1 98.38 86 ILE A O 1
ATOM 686 N N . ILE A 1 87 ? 1.561 -21.094 -15.203 1 98.81 87 ILE A N 1
ATOM 687 C CA . ILE A 1 87 ? 1.246 -21.094 -13.773 1 98.81 87 ILE A CA 1
ATOM 688 C C . ILE A 1 87 ? 2.096 -20.062 -13.055 1 98.81 87 ILE A C 1
ATOM 690 O O . ILE A 1 87 ? 3.297 -19.938 -13.305 1 98.81 87 ILE A O 1
ATOM 694 N N . TYR A 1 88 ? 1.472 -19.312 -12.219 1 98.88 88 TYR A N 1
ATOM 695 C CA . TYR A 1 88 ? 2.164 -18.328 -11.391 1 98.88 88 TYR A CA 1
ATOM 696 C C . TYR A 1 88 ? 2.348 -18.828 -9.969 1 98.88 88 TYR A C 1
ATOM 698 O O . TYR A 1 88 ? 1.414 -19.375 -9.375 1 98.88 88 TYR A O 1
ATOM 706 N N . GLU A 1 89 ? 3.551 -18.609 -9.461 1 98.81 89 GLU A N 1
ATOM 707 C CA . GLU A 1 89 ? 3.898 -19.047 -8.117 1 98.81 89 GLU A CA 1
ATOM 708 C C . GLU A 1 89 ? 4.586 -17.938 -7.324 1 98.81 89 GLU A C 1
ATOM 710 O O . GLU A 1 89 ? 5.387 -17.188 -7.875 1 98.81 89 GLU A O 1
ATOM 715 N N . ALA A 1 90 ? 4.234 -17.922 -6.027 1 98.62 90 ALA A N 1
ATOM 716 C CA . ALA A 1 90 ? 4.938 -17 -5.152 1 98.62 90 ALA A CA 1
ATOM 717 C C . ALA A 1 90 ? 6.371 -17.453 -4.902 1 98.62 90 ALA A C 1
ATOM 719 O O . ALA A 1 90 ? 6.629 -18.641 -4.746 1 98.62 90 ALA A O 1
ATOM 720 N N . THR A 1 91 ? 7.266 -16.469 -4.914 1 98.56 91 THR A N 1
ATOM 721 C CA . THR A 1 91 ? 8.625 -16.797 -4.492 1 98.56 91 THR A CA 1
ATOM 722 C C . THR A 1 91 ? 8.734 -16.766 -2.969 1 98.56 91 THR A C 1
ATOM 724 O O . THR A 1 91 ? 7.805 -16.344 -2.281 1 98.56 91 THR A O 1
ATOM 727 N N . GLU A 1 92 ? 9.898 -17.219 -2.463 1 97.62 92 GLU A N 1
ATOM 728 C CA . GLU A 1 92 ? 10.164 -17.094 -1.031 1 97.62 92 GLU A CA 1
ATOM 729 C C . GLU A 1 92 ? 10.172 -15.641 -0.587 1 97.62 92 GLU A C 1
ATOM 731 O O . GLU A 1 92 ? 9.75 -15.32 0.524 1 97.62 92 GLU A O 1
ATOM 736 N N . TYR A 1 93 ? 10.625 -14.773 -1.438 1 97.81 93 TYR A N 1
ATOM 737 C CA . TYR A 1 93 ? 10.703 -13.352 -1.12 1 97.81 93 TYR A CA 1
ATOM 738 C C . TYR A 1 93 ? 9.312 -12.773 -0.861 1 97.81 93 TYR A C 1
ATOM 740 O O . TYR A 1 93 ? 9.133 -11.953 0.042 1 97.81 93 TYR A O 1
ATOM 748 N N . SER A 1 94 ? 8.336 -13.172 -1.595 1 97.75 94 SER A N 1
ATOM 749 C CA . SER A 1 94 ? 6.969 -12.688 -1.446 1 97.75 94 SER A CA 1
ATOM 750 C C . SER A 1 94 ? 6.406 -13.031 -0.072 1 97.75 94 SER A C 1
ATOM 752 O O . SER A 1 94 ? 5.574 -12.297 0.467 1 97.75 94 SER A O 1
ATOM 754 N N . ARG A 1 95 ? 6.941 -14.07 0.457 1 97.31 95 ARG A N 1
ATOM 755 C CA . ARG A 1 95 ? 6.438 -14.523 1.749 1 97.31 95 ARG A CA 1
ATOM 756 C C . ARG A 1 95 ? 6.883 -13.586 2.869 1 97.31 95 ARG A C 1
ATOM 758 O O . ARG A 1 95 ? 6.266 -13.547 3.936 1 97.31 95 ARG A O 1
ATOM 765 N N . THR A 1 96 ? 7.922 -12.82 2.621 1 98.12 96 THR A N 1
ATOM 766 C CA . THR A 1 96 ? 8.406 -11.883 3.629 1 98.12 96 THR A CA 1
ATOM 767 C C . THR A 1 96 ? 7.41 -10.75 3.838 1 98.12 96 THR A C 1
ATOM 769 O O . THR A 1 96 ? 7.516 -9.992 4.809 1 98.12 96 THR A O 1
ATOM 772 N N . LEU A 1 97 ? 6.379 -10.656 3.043 1 98.5 97 LEU A N 1
ATOM 773 C CA . LEU A 1 97 ? 5.363 -9.617 3.139 1 98.5 97 LEU A CA 1
ATOM 774 C C . LEU A 1 97 ? 4.215 -10.055 4.039 1 98.5 97 LEU A C 1
ATOM 776 O O . LEU A 1 97 ? 3.236 -9.328 4.207 1 98.5 97 LEU A O 1
ATOM 780 N N . LYS A 1 98 ? 4.34 -11.195 4.629 1 97.81 98 LYS A N 1
ATOM 781 C CA . LYS A 1 98 ? 3.25 -11.797 5.395 1 97.81 98 LYS A CA 1
ATOM 782 C C . LYS A 1 98 ? 2.758 -10.844 6.484 1 97.81 98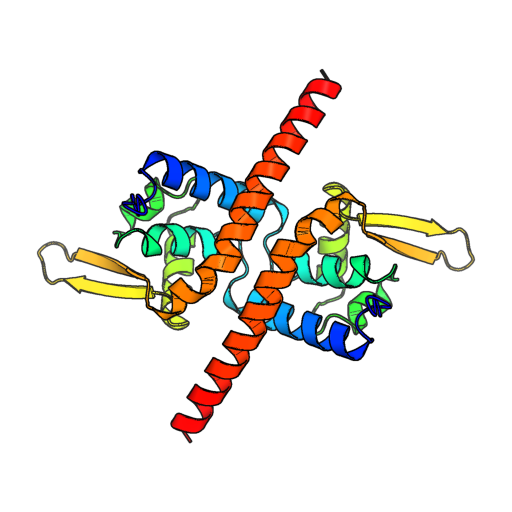 LYS A C 1
ATOM 784 O O . LYS A 1 98 ? 1.552 -10.711 6.699 1 97.81 98 LYS A O 1
ATOM 789 N N . ASN A 1 99 ? 3.656 -10.188 7.133 1 98.5 99 ASN A N 1
ATOM 790 C CA . ASN A 1 99 ? 3.25 -9.305 8.219 1 98.5 99 ASN A CA 1
ATOM 791 C C . ASN A 1 99 ? 2.568 -8.047 7.688 1 98.5 99 ASN A C 1
ATOM 793 O O . ASN A 1 99 ? 1.586 -7.574 8.266 1 98.5 99 ASN A O 1
ATOM 797 N N . VAL A 1 100 ? 3.064 -7.477 6.648 1 98.75 100 VAL A N 1
ATOM 798 C CA . VAL A 1 100 ? 2.441 -6.316 6.02 1 98.75 100 VAL A CA 1
ATOM 799 C C . VAL A 1 100 ? 1.018 -6.664 5.59 1 98.75 100 VAL A C 1
ATOM 801 O O . VAL A 1 100 ? 0.074 -5.934 5.898 1 98.75 100 VAL A O 1
ATOM 804 N N . ILE A 1 101 ? 0.855 -7.781 4.961 1 98.56 101 ILE A N 1
ATOM 805 C CA . ILE A 1 101 ? -0.438 -8.219 4.441 1 98.56 101 ILE A CA 1
ATOM 806 C C . ILE A 1 101 ? -1.385 -8.516 5.602 1 98.56 101 ILE A C 1
ATOM 808 O O . ILE A 1 101 ? -2.568 -8.172 5.551 1 98.56 101 ILE A O 1
ATOM 812 N N . GLY A 1 102 ? -0.824 -9.148 6.617 1 98.25 102 GLY A N 1
ATOM 813 C CA . GLY A 1 102 ? -1.641 -9.422 7.789 1 98.25 102 GLY A CA 1
ATOM 814 C C . GLY A 1 102 ? -2.205 -8.164 8.43 1 98.25 102 GLY A C 1
ATOM 815 O O . GLY A 1 102 ? -3.393 -8.109 8.758 1 98.25 102 GLY A O 1
ATOM 816 N N . GLU A 1 103 ? -1.371 -7.152 8.617 1 98.62 103 GLU A N 1
ATOM 817 C CA . GLU A 1 103 ? -1.823 -5.895 9.211 1 98.62 103 GLU A CA 1
ATOM 818 C C . GLU A 1 103 ? -2.814 -5.18 8.297 1 98.62 103 GLU A C 1
ATOM 820 O O . GLU A 1 103 ? -3.758 -4.543 8.773 1 98.62 103 GLU A O 1
ATOM 825 N N . LEU A 1 104 ? -2.604 -5.277 7.047 1 98.5 104 LEU A N 1
ATOM 826 C CA . LEU A 1 104 ? -3.535 -4.695 6.09 1 98.5 104 LEU A CA 1
ATOM 827 C C . LEU A 1 104 ? -4.906 -5.355 6.191 1 98.5 104 LEU A C 1
ATOM 829 O O . LEU A 1 104 ? -5.934 -4.672 6.195 1 98.5 104 LEU A O 1
ATOM 833 N N . ALA A 1 105 ? -4.879 -6.645 6.25 1 98.38 105 ALA A N 1
ATOM 834 C CA . ALA A 1 105 ? -6.129 -7.391 6.379 1 98.38 105 ALA A CA 1
ATOM 835 C C . ALA A 1 105 ? -6.871 -7 7.652 1 98.38 105 ALA A C 1
ATOM 837 O O . ALA A 1 105 ? -8.078 -6.754 7.625 1 98.38 105 ALA A O 1
ATOM 838 N N . ALA A 1 106 ? -6.148 -6.957 8.695 1 98.5 106 ALA A N 1
ATOM 839 C CA . ALA A 1 106 ? -6.754 -6.586 9.969 1 98.5 106 ALA A CA 1
ATOM 840 C C . ALA A 1 106 ? -7.344 -5.18 9.914 1 98.5 106 ALA A C 1
ATOM 842 O O . ALA A 1 106 ? -8.461 -4.949 10.383 1 98.5 106 ALA A O 1
ATOM 843 N N . TRP A 1 107 ? -6.633 -4.316 9.367 1 98.62 107 TRP A N 1
ATOM 844 C CA . TRP A 1 107 ? -7.113 -2.939 9.281 1 98.62 107 TRP A CA 1
ATOM 845 C C . TRP A 1 107 ? -8.305 -2.834 8.336 1 98.62 107 TRP A C 1
ATOM 847 O O . TRP A 1 107 ? -9.242 -2.076 8.594 1 98.62 107 TRP A O 1
ATOM 857 N N . GLY A 1 108 ? -8.211 -3.547 7.23 1 98.44 108 GLY A N 1
ATOM 858 C CA . GLY A 1 108 ? -9.336 -3.572 6.312 1 98.44 108 GLY A CA 1
ATOM 859 C C . GLY A 1 108 ? -10.633 -4.016 6.969 1 98.44 108 GLY A C 1
ATOM 860 O O . GLY A 1 108 ? -11.703 -3.471 6.68 1 98.44 108 GLY A O 1
ATOM 861 N N . GLU A 1 109 ? -10.484 -4.973 7.766 1 98.06 109 GLU A N 1
ATOM 862 C CA . GLU A 1 109 ? -11.648 -5.438 8.508 1 98.06 109 GLU A CA 1
ATOM 863 C C . GLU A 1 109 ? -12.188 -4.348 9.438 1 98.06 109 GLU A C 1
ATOM 865 O O . GLU A 1 109 ? -13.391 -4.102 9.477 1 98.06 109 GLU A O 1
ATOM 870 N N . GLN A 1 110 ? -11.297 -3.76 10.164 1 97.5 110 GLN A N 1
ATOM 871 C CA . GLN A 1 110 ? -11.672 -2.662 11.055 1 97.5 110 GLN A CA 1
ATOM 872 C C . GLN A 1 110 ? -12.336 -1.534 10.273 1 97.5 110 GLN A C 1
ATOM 874 O O . GLN A 1 110 ? -13.32 -0.95 10.742 1 97.5 110 GLN A O 1
ATOM 879 N N . HIS A 1 111 ? -11.781 -1.23 9.156 1 97.56 111 HIS A N 1
ATOM 880 C CA . HIS A 1 111 ? -12.305 -0.155 8.328 1 97.56 111 HIS A CA 1
ATOM 881 C C . HIS A 1 111 ? -13.719 -0.465 7.848 1 97.56 111 HIS A C 1
ATOM 883 O O . HIS A 1 111 ? -14.586 0.415 7.848 1 97.56 111 HIS A O 1
ATOM 889 N N . ARG A 1 112 ? -13.906 -1.673 7.469 1 95.81 112 ARG A N 1
ATOM 890 C CA . ARG A 1 112 ? -15.234 -2.102 7.035 1 95.81 112 ARG A CA 1
ATOM 891 C C . ARG A 1 112 ? -16.266 -1.891 8.141 1 95.81 112 ARG A C 1
ATOM 893 O O . ARG A 1 112 ? -17.375 -1.424 7.883 1 95.81 112 ARG A O 1
ATOM 900 N N . GLU A 1 113 ? -15.906 -2.223 9.281 1 95.94 113 GLU A N 1
ATOM 901 C CA . GLU A 1 113 ? -16.812 -2.059 10.414 1 95.94 113 GLU A CA 1
ATOM 902 C C . GLU A 1 113 ? -17.094 -0.583 10.688 1 95.94 113 GLU A C 1
ATOM 904 O O . GLU A 1 113 ? -18.219 -0.21 11.008 1 95.94 113 GLU A O 1
ATOM 909 N N . LYS A 1 114 ? -16.062 0.176 10.586 1 94.5 114 LYS A N 1
ATOM 910 C CA . LYS A 1 114 ? -16.25 1.614 10.766 1 94.5 114 LYS A CA 1
ATOM 911 C C . LYS A 1 114 ? -17.25 2.172 9.766 1 94.5 114 LYS A C 1
ATOM 913 O O . LYS A 1 114 ? -18.094 2.992 10.117 1 94.5 114 LYS A O 1
ATOM 918 N N . ILE A 1 115 ? -17.156 1.743 8.531 1 93.25 115 ILE A N 1
ATOM 919 C CA . ILE A 1 115 ? -18.031 2.225 7.469 1 93.25 115 ILE A CA 1
ATOM 920 C C . ILE A 1 115 ? -19.469 1.789 7.75 1 93.25 115 ILE A C 1
ATOM 922 O O . ILE A 1 115 ? -20.406 2.572 7.582 1 93.25 115 ILE A O 1
ATOM 926 N N . LYS A 1 116 ? -19.625 0.59 8.188 1 92.69 116 LYS A N 1
ATOM 927 C CA . LYS A 1 116 ? -20.953 0.084 8.523 1 92.69 116 LYS A CA 1
ATOM 928 C C . LYS A 1 116 ? -21.594 0.909 9.633 1 92.69 116 LYS A C 1
ATOM 930 O O . LYS A 1 116 ? -22.781 1.225 9.57 1 92.69 116 LYS A O 1
ATOM 935 N N . GLN A 1 117 ? -20.828 1.223 10.578 1 92.5 117 GLN A N 1
ATOM 936 C CA . GLN A 1 117 ? -21.312 1.994 11.719 1 92.5 117 GLN A CA 1
ATOM 937 C C . GLN A 1 117 ? -21.703 3.41 11.297 1 92.5 117 GLN A C 1
ATOM 939 O O . GLN A 1 117 ? -22.672 3.971 11.797 1 92.5 117 GLN A O 1
ATOM 944 N N . SER A 1 118 ? -20.906 3.926 10.406 1 88.81 118 SER A N 1
ATOM 945 C CA . SER A 1 118 ? -21.188 5.273 9.938 1 88.81 118 SER A CA 1
ATOM 946 C C . SER A 1 118 ? -22.469 5.305 9.102 1 88.81 118 SER A C 1
ATOM 948 O O . SER A 1 118 ? -23.234 6.27 9.148 1 88.81 118 SER A O 1
ATOM 950 N N . MET A 1 119 ? -22.75 4.238 8.336 1 86.62 119 MET A N 1
ATOM 951 C CA . MET A 1 119 ? -23.938 4.129 7.512 1 86.62 119 MET A CA 1
ATOM 952 C C . MET A 1 119 ? -25.188 3.941 8.375 1 86.62 119 MET A C 1
ATOM 954 O O . MET A 1 119 ? -26.266 4.422 8.031 1 86.62 119 MET A O 1
ATOM 958 N N . ARG A 1 120 ? -25.047 3.242 9.445 1 86.5 120 ARG A N 1
ATOM 959 C CA . ARG A 1 120 ? -26.172 3.018 10.359 1 86.5 120 ARG A CA 1
ATOM 960 C C . ARG A 1 120 ? -26.547 4.301 11.094 1 86.5 120 ARG A C 1
ATOM 962 O O . ARG A 1 120 ? -27.719 4.535 11.375 1 86.5 120 ARG A O 1
ATOM 969 N N . LYS A 1 121 ? -25.562 5.102 11.391 1 83.62 121 LYS A N 1
ATOM 970 C CA . LYS A 1 121 ? -25.812 6.352 12.102 1 83.62 121 LYS A CA 1
ATOM 971 C C . LYS A 1 121 ? -26.453 7.387 11.172 1 83.62 121 LYS A C 1
ATOM 973 O O . LYS A 1 121 ? -27.172 8.281 11.633 1 83.62 121 LYS A O 1
ATOM 978 N N . GLN A 1 122 ? -26.328 7.258 10.031 1 76 122 GLN A N 1
ATOM 979 C CA . GLN A 1 122 ? -26.906 8.195 9.07 1 76 122 GLN A CA 1
ATOM 980 C C . GLN A 1 122 ? -28.281 7.742 8.617 1 76 122 GLN A C 1
ATOM 982 O O . GLN A 1 122 ? -29.031 8.508 8 1 76 122 GLN A O 1
ATOM 987 N N . SER A 1 123 ? -28.609 6.43 8.836 1 67.88 123 SER A N 1
ATOM 988 C CA . SER A 1 123 ? -29.969 5.988 8.523 1 67.88 123 SER A CA 1
ATOM 989 C C . SER A 1 123 ? -30.922 6.277 9.672 1 67.88 123 SER A C 1
ATOM 991 O O . SER A 1 123 ? -30.531 6.23 10.844 1 67.88 123 SER A O 1
ATOM 993 N N . MET B 1 1 ? -0.267 -31.594 22.203 1 26.17 1 MET B N 1
ATOM 994 C CA . MET B 1 1 ? -1.15 -30.438 22.125 1 26.17 1 MET B CA 1
ATOM 995 C C . MET B 1 1 ? -1.083 -29.781 20.75 1 26.17 1 MET B C 1
ATOM 997 O O . MET B 1 1 ? -0.044 -29.25 20.359 1 26.17 1 MET B O 1
ATOM 1001 N N . ILE B 1 2 ? -1.745 -30.297 19.609 1 31.28 2 ILE B N 1
ATOM 1002 C CA . ILE B 1 2 ? -1.616 -30.234 18.156 1 31.28 2 ILE B CA 1
ATOM 1003 C C . ILE B 1 2 ? -1.905 -28.812 17.672 1 31.28 2 ILE B C 1
ATOM 1005 O O . ILE B 1 2 ? -2.951 -28.25 17.984 1 31.28 2 ILE B O 1
ATOM 1009 N N . VAL B 1 3 ? -0.888 -27.906 17.812 1 34.38 3 VAL B N 1
ATOM 1010 C CA . VAL B 1 3 ? -0.967 -26.578 17.219 1 34.38 3 VAL B CA 1
ATOM 1011 C C . VAL B 1 3 ? -1.747 -26.656 15.898 1 34.38 3 VAL B C 1
ATOM 1013 O O . VAL B 1 3 ? -1.37 -27.391 14.984 1 34.38 3 VAL B O 1
ATOM 1016 N N . ASN B 1 4 ? -3.008 -26.766 15.945 1 33.62 4 ASN B N 1
ATOM 1017 C CA . ASN B 1 4 ? -3.932 -26.891 14.82 1 33.62 4 ASN B CA 1
ATOM 1018 C C . ASN B 1 4 ? -3.586 -25.906 13.703 1 33.62 4 ASN B C 1
ATOM 1020 O O . ASN B 1 4 ? -3.814 -24.703 13.836 1 33.62 4 ASN B O 1
ATOM 1024 N N . ASP B 1 5 ? -2.375 -25.891 13.125 1 37.62 5 ASP B N 1
ATOM 1025 C CA . ASP B 1 5 ? -1.663 -25.438 11.93 1 37.62 5 ASP B CA 1
ATOM 1026 C C . ASP B 1 5 ? -2.59 -25.391 10.719 1 37.62 5 ASP B C 1
ATOM 1028 O O . ASP B 1 5 ? -2.152 -25.625 9.594 1 37.62 5 ASP B O 1
ATOM 1032 N N . SER B 1 6 ? -3.914 -25.672 10.883 1 38.84 6 SER B N 1
ATOM 1033 C CA . SER B 1 6 ? -4.902 -25.766 9.812 1 38.84 6 SER B CA 1
ATOM 1034 C C . SER B 1 6 ? -4.855 -24.531 8.914 1 38.84 6 SER B C 1
ATOM 1036 O O . SER B 1 6 ? -4.789 -23.406 9.398 1 38.84 6 SER B O 1
ATOM 1038 N N . LEU B 1 7 ? -4.293 -24.562 7.699 1 44.03 7 LEU B N 1
ATOM 1039 C CA . LEU B 1 7 ? -4.316 -23.562 6.633 1 44.03 7 LEU B CA 1
ATOM 1040 C C . LEU B 1 7 ? -5.637 -22.797 6.629 1 44.03 7 LEU B C 1
ATOM 1042 O O . LEU B 1 7 ? -6.688 -23.375 6.938 1 44.03 7 LEU B O 1
ATOM 1046 N N . PRO B 1 8 ? -5.621 -21.641 7.055 1 51.16 8 PRO B N 1
ATOM 1047 C CA . PRO B 1 8 ? -6.93 -20.984 7 1 51.16 8 PRO B CA 1
ATOM 1048 C C . PRO B 1 8 ? -7.809 -21.516 5.871 1 51.16 8 PRO B C 1
ATOM 1050 O O . PRO B 1 8 ? -7.297 -21.938 4.828 1 51.16 8 PRO B O 1
ATOM 1053 N N . ASP B 1 9 ? -9.008 -22.109 6.172 1 57.84 9 ASP B N 1
ATOM 1054 C CA . ASP B 1 9 ? -9.984 -22.562 5.191 1 57.84 9 ASP B CA 1
ATOM 1055 C C . ASP B 1 9 ? -10.219 -21.516 4.113 1 57.84 9 ASP B C 1
ATOM 1057 O O . ASP B 1 9 ? -9.852 -20.344 4.285 1 57.84 9 ASP B O 1
ATOM 1061 N N . ASN B 1 10 ? -10.633 -21.938 2.918 1 63.69 10 ASN B N 1
ATOM 1062 C CA . ASN B 1 10 ? -10.906 -21.141 1.728 1 63.69 10 ASN B CA 1
ATOM 1063 C C . ASN B 1 10 ? -11.672 -19.875 2.072 1 63.69 10 ASN B C 1
ATOM 1065 O O . ASN B 1 10 ? -11.414 -18.812 1.503 1 63.69 10 ASN B O 1
ATOM 1069 N N . LYS B 1 11 ? -12.547 -20.016 3.109 1 68.31 11 LYS B N 1
ATOM 1070 C CA . LYS B 1 11 ? -13.352 -18.859 3.496 1 68.31 11 LYS B CA 1
ATOM 1071 C C . LYS B 1 11 ? -12.5 -17.812 4.211 1 68.31 11 LYS B C 1
ATOM 1073 O O . LYS B 1 11 ? -12.664 -16.609 3.984 1 68.31 11 LYS B O 1
ATOM 1078 N N . GLU B 1 12 ? -11.672 -18.328 5.004 1 74 12 GLU B N 1
ATOM 1079 C CA . GLU B 1 12 ? -10.797 -17.422 5.742 1 74 12 GLU B CA 1
ATOM 1080 C C . GLU B 1 12 ? -9.844 -16.688 4.801 1 74 12 GLU B C 1
ATOM 1082 O O . GLU B 1 12 ? -9.57 -15.5 4.98 1 74 12 GLU B O 1
ATOM 1087 N N . CYS B 1 13 ? -9.594 -17.469 3.852 1 80.31 13 CYS B N 1
ATOM 1088 C CA . CYS B 1 13 ? -8.703 -16.875 2.865 1 80.31 13 CYS B CA 1
ATOM 1089 C C . CYS B 1 13 ? -9.43 -15.805 2.049 1 80.31 13 CYS B C 1
ATOM 1091 O O . CYS B 1 13 ? -8.898 -14.719 1.822 1 80.31 13 CYS B O 1
ATOM 1093 N N . ALA B 1 14 ? -10.68 -16.172 1.736 1 84.69 14 ALA B N 1
ATOM 1094 C CA . ALA B 1 14 ? -11.477 -15.219 0.97 1 84.69 14 ALA B CA 1
ATOM 1095 C C . ALA B 1 14 ? -11.758 -13.961 1.785 1 84.69 14 ALA B C 1
ATOM 1097 O O . ALA B 1 14 ? -11.734 -12.852 1.253 1 84.69 14 ALA B O 1
ATOM 1098 N N . ASN B 1 15 ? -11.977 -14.125 3.014 1 91.81 15 ASN B N 1
ATOM 1099 C CA . ASN B 1 15 ? -12.234 -12.984 3.883 1 91.81 15 ASN B CA 1
ATOM 1100 C C . ASN B 1 15 ? -11 -12.094 4.02 1 91.81 15 ASN B C 1
ATOM 1102 O O . ASN B 1 15 ? -11.109 -10.867 3.992 1 91.81 15 ASN B O 1
ATOM 1106 N N . SER B 1 16 ? -9.891 -12.75 4.102 1 95.44 16 SER B N 1
ATOM 1107 C CA . SER B 1 16 ? -8.648 -12 4.191 1 95.44 16 SER B CA 1
ATOM 1108 C C . SER B 1 16 ? -8.391 -11.203 2.918 1 95.44 16 SER B C 1
ATOM 1110 O O . SER B 1 16 ? -7.969 -10.047 2.979 1 95.44 16 SER B O 1
ATOM 1112 N N . LEU B 1 17 ? -8.719 -11.836 1.845 1 97.56 17 LEU B N 1
ATOM 1113 C CA . LEU B 1 17 ? -8.523 -11.156 0.567 1 97.56 17 LEU B CA 1
ATOM 1114 C C . LEU B 1 17 ? -9.438 -9.938 0.454 1 97.56 17 LEU B C 1
ATOM 1116 O O . LEU B 1 17 ? -8.992 -8.859 0.056 1 97.56 17 LEU B O 1
ATOM 1120 N N . ASN B 1 18 ? -10.648 -10.086 0.833 1 97.12 18 ASN B N 1
ATOM 1121 C CA . ASN B 1 18 ? -11.594 -8.977 0.786 1 97.12 18 ASN B CA 1
ATOM 1122 C C . ASN B 1 18 ? -11.172 -7.844 1.721 1 97.12 18 ASN B C 1
ATOM 1124 O O . ASN B 1 18 ? -11.32 -6.668 1.386 1 97.12 18 ASN B O 1
ATOM 1128 N N . ASN B 1 19 ? -10.711 -8.227 2.889 1 98.12 19 ASN B N 1
ATOM 1129 C CA . ASN B 1 19 ? -10.219 -7.227 3.832 1 98.12 19 ASN B CA 1
ATOM 1130 C C . ASN B 1 19 ? -9.039 -6.445 3.262 1 98.12 19 ASN B C 1
ATOM 1132 O O . ASN B 1 19 ? -8.977 -5.223 3.396 1 98.12 19 ASN B O 1
ATOM 1136 N N . VAL B 1 20 ? -8.164 -7.156 2.635 1 98.44 20 VAL B N 1
ATOM 1137 C CA . VAL B 1 20 ? -7.004 -6.516 2.021 1 98.44 20 VAL B CA 1
ATOM 1138 C C . VAL B 1 20 ? -7.461 -5.582 0.903 1 98.44 20 VAL B C 1
ATOM 1140 O O . VAL B 1 20 ? -7.012 -4.438 0.823 1 98.44 20 VAL B O 1
ATOM 1143 N N . LEU B 1 21 ? -8.391 -6.027 0.099 1 98.12 21 LEU B N 1
ATOM 1144 C CA . LEU B 1 21 ? -8.891 -5.223 -1.007 1 98.12 21 LEU B CA 1
ATOM 1145 C C . LEU B 1 21 ? -9.602 -3.977 -0.489 1 98.12 21 LEU B C 1
ATOM 1147 O O . LEU B 1 21 ? -9.445 -2.889 -1.049 1 98.12 21 LEU B O 1
ATOM 1151 N N . ASP B 1 22 ? -10.32 -4.145 0.574 1 97 22 ASP B N 1
ATOM 1152 C CA . ASP B 1 22 ? -10.992 -3 1.185 1 97 22 ASP B CA 1
ATOM 1153 C C . ASP B 1 22 ? -9.977 -1.968 1.669 1 97 22 ASP B C 1
ATOM 1155 O O . ASP B 1 22 ? -10.164 -0.765 1.476 1 97 22 ASP B O 1
ATOM 1159 N N . ALA B 1 23 ? -8.945 -2.445 2.27 1 98.12 23 ALA B N 1
ATOM 1160 C CA . ALA B 1 23 ? -7.895 -1.549 2.752 1 98.12 23 ALA B CA 1
ATOM 1161 C C . ALA B 1 23 ? -7.219 -0.825 1.593 1 98.12 23 ALA B C 1
ATOM 1163 O O . ALA B 1 23 ? -7.07 0.4 1.617 1 98.12 23 ALA B O 1
ATOM 1164 N N . LEU B 1 24 ? -6.898 -1.562 0.56 1 98.06 24 LEU B N 1
ATOM 1165 C CA . LEU B 1 24 ? -6.145 -1.008 -0.561 1 98.06 24 LEU B CA 1
ATOM 1166 C C . LEU B 1 24 ? -7.008 -0.052 -1.376 1 98.06 24 LEU B C 1
ATOM 1168 O O . LEU B 1 24 ? -6.492 0.874 -2.006 1 98.06 24 LEU B O 1
ATOM 1172 N N . TYR B 1 25 ? -8.258 -0.266 -1.27 1 96.62 25 TYR B N 1
ATOM 1173 C CA . TYR B 1 25 ? -9.172 0.652 -1.942 1 96.62 25 TYR B CA 1
ATOM 1174 C C . TYR B 1 25 ? -9.008 2.07 -1.408 1 96.62 25 TYR B C 1
ATOM 1176 O O . TYR B 1 25 ? -9.125 3.041 -2.162 1 96.62 25 TYR B O 1
ATOM 1184 N N . VAL B 1 26 ? -8.664 2.203 -0.181 1 96.56 26 VAL B N 1
ATOM 1185 C CA . VAL B 1 26 ? -8.695 3.52 0.448 1 96.56 26 VAL B CA 1
ATOM 1186 C C . VAL B 1 26 ? -7.273 4.055 0.603 1 96.56 26 VAL B C 1
ATOM 1188 O O . VAL B 1 26 ? -7.039 5.258 0.473 1 96.56 26 VAL B O 1
ATOM 1191 N N . ILE B 1 27 ? -6.277 3.133 0.793 1 97.75 27 ILE B N 1
ATOM 1192 C CA . ILE B 1 27 ? -4.984 3.666 1.198 1 97.75 27 ILE B CA 1
ATOM 1193 C C . ILE B 1 27 ? -3.91 3.232 0.201 1 97.75 27 ILE B C 1
ATOM 1195 O O . ILE B 1 27 ? -2.715 3.377 0.463 1 97.75 27 ILE B O 1
ATOM 1199 N N . ASN B 1 28 ? -4.289 2.723 -0.919 1 97.44 28 ASN B N 1
ATOM 1200 C CA . ASN B 1 28 ? -3.271 2.35 -1.898 1 97.44 28 ASN B CA 1
ATOM 1201 C C . ASN B 1 28 ? -2.549 3.576 -2.449 1 97.44 28 ASN B C 1
ATOM 1203 O O . ASN B 1 28 ? -2.988 4.707 -2.236 1 97.44 28 ASN B O 1
ATOM 1207 N N . GLY B 1 29 ? -1.419 3.291 -3.139 1 97.25 29 GLY B N 1
ATOM 1208 C CA . GLY B 1 29 ? -0.646 4.344 -3.775 1 97.25 29 GLY B CA 1
ATOM 1209 C C . GLY B 1 29 ? 0.728 4.535 -3.16 1 97.25 29 GLY B C 1
ATOM 1210 O O . GLY B 1 29 ? 0.998 4.031 -2.066 1 97.25 29 GLY B O 1
ATOM 1211 N N . LYS B 1 30 ? 1.473 5.391 -3.811 1 97.31 30 LYS B N 1
ATOM 1212 C CA . LYS B 1 30 ? 2.877 5.57 -3.451 1 97.31 30 LYS B CA 1
ATOM 1213 C C . LYS B 1 30 ? 3.023 6.539 -2.281 1 97.31 30 LYS B C 1
ATOM 1215 O O . LYS B 1 30 ? 4.004 6.477 -1.534 1 97.31 30 LYS B O 1
ATOM 1220 N N . TRP B 1 31 ? 1.881 7.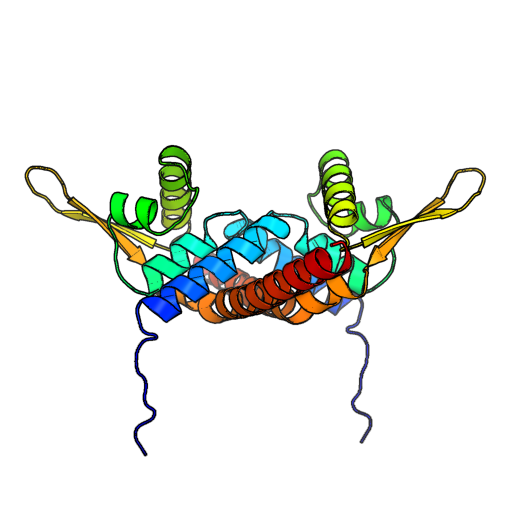293 -2.012 1 98.62 31 TRP B N 1
ATOM 1221 C CA . TRP B 1 31 ? 2.176 8.508 -1.261 1 98.62 31 TRP B CA 1
ATOM 1222 C C . TRP B 1 31 ? 1.34 8.578 0.012 1 98.62 31 TRP B C 1
ATOM 1224 O O . TRP B 1 31 ? 1.764 9.172 1.009 1 98.62 31 TRP B O 1
ATOM 1234 N N . LYS B 1 32 ? 0.176 7.984 0.083 1 98.5 32 LYS B N 1
ATOM 1235 C CA . LYS B 1 32 ? -0.797 8.219 1.145 1 98.5 32 LYS B CA 1
ATOM 1236 C C . LYS B 1 32 ? -0.227 7.844 2.508 1 98.5 32 LYS B C 1
ATOM 1238 O O . LYS B 1 32 ? -0.292 8.625 3.455 1 98.5 32 LYS B O 1
ATOM 1243 N N . LEU B 1 33 ? 0.368 6.691 2.568 1 98.69 33 LEU B N 1
ATOM 1244 C CA . LEU B 1 33 ? 0.847 6.207 3.859 1 98.69 33 LEU B CA 1
ATOM 1245 C C . LEU B 1 33 ? 2.082 6.984 4.305 1 98.69 33 LEU B C 1
ATOM 1247 O O . LEU B 1 33 ? 2.297 7.18 5.504 1 98.69 33 LEU B O 1
ATOM 1251 N N . ALA B 1 34 ? 2.867 7.469 3.379 1 98.5 34 ALA B N 1
ATOM 1252 C CA . ALA B 1 34 ? 3.998 8.336 3.705 1 98.5 34 ALA B CA 1
ATOM 1253 C C . ALA B 1 34 ? 3.521 9.664 4.27 1 98.5 34 ALA B C 1
ATOM 1255 O O . ALA B 1 34 ? 4.059 10.156 5.27 1 98.5 34 ALA B O 1
ATOM 1256 N N . ILE B 1 35 ? 2.502 10.203 3.645 1 98.81 35 ILE B N 1
ATOM 1257 C CA . ILE B 1 35 ? 1.937 11.461 4.105 1 98.81 35 ILE B CA 1
ATOM 1258 C C . ILE B 1 35 ? 1.374 11.297 5.516 1 98.81 35 ILE B C 1
ATOM 1260 O O . ILE B 1 35 ? 1.635 12.117 6.395 1 98.81 35 ILE B O 1
ATOM 1264 N N . ILE B 1 36 ? 0.676 10.234 5.734 1 98.69 36 ILE B N 1
ATOM 1265 C CA . ILE B 1 36 ? 0.067 9.969 7.031 1 98.69 36 ILE B CA 1
ATOM 1266 C C . ILE B 1 36 ? 1.156 9.812 8.094 1 98.69 36 ILE B C 1
ATOM 1268 O O . ILE B 1 36 ? 1.036 10.352 9.195 1 98.69 36 ILE B O 1
ATOM 1272 N N . LEU B 1 37 ? 2.203 9.109 7.762 1 98.38 37 LEU B N 1
ATOM 1273 C CA . LEU B 1 37 ? 3.314 8.938 8.695 1 98.38 37 LEU B CA 1
ATOM 1274 C C . LEU B 1 37 ? 3.885 10.289 9.117 1 98.38 37 LEU B C 1
ATOM 1276 O O . LEU B 1 37 ? 4.133 10.516 10.305 1 98.38 37 LEU B O 1
ATOM 1280 N N . CYS B 1 38 ? 4.062 11.18 8.172 1 98.19 38 CYS B N 1
ATOM 1281 C CA . CYS B 1 38 ? 4.586 12.508 8.477 1 98.19 38 CYS B CA 1
ATOM 1282 C C . CYS B 1 38 ? 3.641 13.273 9.391 1 98.19 38 CYS B C 1
ATOM 1284 O O . CYS B 1 38 ? 4.074 13.867 10.383 1 98.19 38 CYS B O 1
ATOM 1286 N N . LEU B 1 39 ? 2.371 13.141 9.148 1 98.44 39 LEU B N 1
ATOM 1287 C CA . LEU B 1 39 ? 1.391 13.984 9.828 1 98.44 39 LEU B CA 1
ATOM 1288 C C . LEU B 1 39 ? 1.062 13.43 11.211 1 98.44 39 LEU B C 1
ATOM 1290 O O . LEU B 1 39 ? 0.616 14.172 12.086 1 98.44 39 LEU B O 1
ATOM 1294 N N . VAL B 1 40 ? 1.215 12.125 11.383 1 97.19 40 VAL B N 1
ATOM 1295 C CA . VAL B 1 40 ? 0.971 11.539 12.703 1 97.19 40 VAL B CA 1
ATOM 1296 C C . VAL B 1 40 ? 2.043 12.016 13.68 1 97.19 40 VAL B C 1
ATOM 1298 O O . VAL B 1 40 ? 1.802 12.086 14.891 1 97.19 40 VAL B O 1
ATOM 1301 N N . GLN B 1 41 ? 3.135 12.344 13.156 1 95.62 41 GLN B N 1
ATOM 1302 C CA . GLN B 1 41 ? 4.211 12.852 14 1 95.62 41 GLN B CA 1
ATOM 1303 C C . GLN B 1 41 ? 3.957 14.305 14.406 1 95.62 41 GLN B C 1
ATOM 1305 O O . GLN B 1 41 ? 4.195 14.68 15.555 1 95.62 41 GLN B O 1
ATOM 1310 N N . SER B 1 42 ? 3.537 15.094 13.484 1 97.25 42 SER B N 1
ATOM 1311 C CA . SER B 1 42 ? 3.209 16.5 13.742 1 97.25 42 SER B CA 1
ATOM 1312 C C . SER B 1 42 ? 2.406 17.094 12.594 1 97.25 42 SER B C 1
ATOM 1314 O O . SER B 1 42 ? 2.455 16.594 11.469 1 97.25 42 SER B O 1
ATOM 1316 N N . SER B 1 43 ? 1.698 18.141 12.93 1 98.38 43 SER B N 1
ATOM 1317 C CA . SER B 1 43 ? 1.023 18.906 11.875 1 98.38 43 SER B CA 1
ATOM 1318 C C . SER B 1 43 ? 2.029 19.562 10.945 1 98.38 43 SER B C 1
ATOM 1320 O O . SER B 1 43 ? 3.15 19.875 11.352 1 98.38 43 SER B O 1
ATOM 1322 N N . LYS B 1 44 ? 1.603 19.766 9.688 1 98.62 44 LYS B N 1
ATOM 1323 C CA . LYS B 1 44 ? 2.564 20.297 8.727 1 98.62 44 LYS B CA 1
ATOM 1324 C C . LYS B 1 44 ? 1.874 21.172 7.676 1 98.62 44 LYS B C 1
ATOM 1326 O O . LYS B 1 44 ? 0.69 20.984 7.391 1 98.62 44 LYS B O 1
ATOM 1331 N N . ARG B 1 45 ? 2.674 22.094 7.168 1 98.69 45 ARG B N 1
ATOM 1332 C CA . ARG B 1 45 ? 2.268 22.844 5.988 1 98.69 45 ARG B CA 1
ATOM 1333 C C . ARG B 1 45 ? 2.629 22.109 4.707 1 98.69 45 ARG B C 1
ATOM 1335 O O . ARG B 1 45 ? 3.412 21.156 4.738 1 98.69 45 ARG B O 1
ATOM 1342 N N . PHE B 1 46 ? 2.039 22.594 3.588 1 98.75 46 PHE B N 1
ATOM 1343 C CA . PHE B 1 46 ? 2.207 21.953 2.285 1 98.75 46 PHE B CA 1
ATOM 1344 C C . PHE B 1 46 ? 3.684 21.812 1.938 1 98.75 46 PHE B C 1
ATOM 1346 O O . PHE B 1 46 ? 4.148 20.719 1.621 1 98.75 46 PHE B O 1
ATOM 1353 N N . ASN B 1 47 ? 4.402 22.891 2.137 1 98.31 47 ASN B N 1
ATOM 1354 C CA . ASN B 1 47 ? 5.805 22.906 1.735 1 98.31 47 ASN B CA 1
ATOM 1355 C C . ASN B 1 47 ? 6.652 22 2.625 1 98.31 47 ASN B C 1
ATOM 1357 O O . ASN B 1 47 ? 7.629 21.406 2.162 1 98.31 47 ASN B O 1
ATOM 1361 N N . GLU B 1 48 ? 6.281 21.891 3.854 1 98.25 48 GLU B N 1
ATOM 1362 C CA . GLU B 1 48 ? 6.988 21 4.762 1 98.25 48 GLU B CA 1
ATOM 1363 C C . GLU B 1 48 ? 6.836 19.531 4.332 1 98.25 48 GLU B C 1
ATOM 1365 O O . GLU B 1 48 ? 7.805 18.781 4.328 1 98.25 48 GLU B O 1
ATOM 1370 N N . LEU B 1 49 ? 5.652 19.188 3.953 1 98.62 49 LEU B N 1
ATOM 1371 C CA . LEU B 1 49 ? 5.402 17.844 3.449 1 98.62 49 LEU B CA 1
ATOM 1372 C C . LEU B 1 49 ? 6.176 17.594 2.16 1 98.62 49 LEU B C 1
ATOM 1374 O O . LEU B 1 49 ? 6.809 16.547 2.004 1 98.62 49 LEU B O 1
ATOM 1378 N N . GLN B 1 50 ? 6.113 18.562 1.305 1 98.19 50 GLN B N 1
ATOM 1379 C CA . GLN B 1 50 ? 6.801 18.453 0.023 1 98.19 50 GLN B CA 1
ATOM 1380 C C . GLN B 1 50 ? 8.297 18.234 0.22 1 98.19 50 GLN B C 1
ATOM 1382 O O . GLN B 1 50 ? 8.922 17.453 -0.509 1 98.19 50 GLN B O 1
ATOM 1387 N N . HIS B 1 51 ? 8.852 18.859 1.208 1 97.06 51 HIS B N 1
ATOM 1388 C CA . HIS B 1 51 ? 10.281 18.766 1.488 1 97.06 51 HIS B CA 1
ATOM 1389 C C . HIS B 1 51 ? 10.625 17.438 2.156 1 97.06 51 HIS B C 1
ATOM 1391 O O . HIS B 1 51 ? 11.656 16.844 1.863 1 97.06 51 HIS B O 1
ATOM 1397 N N . GLU B 1 52 ? 9.75 16.984 3.012 1 96.81 52 GLU B N 1
ATOM 1398 C CA . GLU B 1 52 ? 10.023 15.797 3.801 1 96.81 52 GLU B CA 1
ATOM 1399 C C . GLU B 1 52 ? 9.859 14.531 2.965 1 96.81 52 GLU B C 1
ATOM 1401 O O . GLU B 1 52 ? 10.586 13.555 3.152 1 96.81 52 GLU B O 1
ATOM 1406 N N . ILE B 1 53 ? 8.922 14.57 2.084 1 98 53 ILE B N 1
ATOM 1407 C CA . ILE B 1 53 ? 8.617 13.391 1.276 1 98 53 ILE B CA 1
ATOM 1408 C C . ILE B 1 53 ? 9.328 13.5 -0.073 1 98 53 ILE B C 1
ATOM 1410 O O . ILE B 1 53 ? 8.789 14.07 -1.022 1 98 53 ILE B O 1
ATOM 1414 N N . ARG B 1 54 ? 10.375 12.812 -0.127 1 94.25 54 ARG B N 1
ATOM 1415 C CA . ARG B 1 54 ? 11.242 12.898 -1.3 1 94.25 54 ARG B CA 1
ATOM 1416 C C . ARG B 1 54 ? 10.555 12.312 -2.529 1 94.25 54 ARG B C 1
ATOM 1418 O O . ARG B 1 54 ? 10.023 11.203 -2.475 1 94.25 54 ARG B O 1
ATOM 1425 N N . GLY B 1 55 ? 10.578 13.203 -3.613 1 96.12 55 GLY B N 1
ATOM 1426 C CA . GLY B 1 55 ? 10.148 12.664 -4.895 1 96.12 55 GLY B CA 1
ATOM 1427 C C . GLY B 1 55 ? 8.703 12.984 -5.227 1 96.12 55 GLY B C 1
ATOM 1428 O O . GLY B 1 55 ? 8.273 12.828 -6.375 1 96.12 55 GLY B O 1
ATOM 1429 N N . ILE B 1 56 ? 7.941 13.508 -4.285 1 98.12 56 ILE B N 1
ATOM 1430 C CA . ILE B 1 56 ? 6.535 13.789 -4.562 1 98.12 56 ILE B CA 1
ATOM 1431 C C . ILE B 1 56 ? 6.402 15.141 -5.25 1 98.12 56 ILE B C 1
ATOM 1433 O O . ILE B 1 56 ? 7.031 16.125 -4.832 1 98.12 56 ILE B O 1
ATOM 1437 N N . SER B 1 57 ? 5.688 15.25 -6.281 1 98.38 57 SER B N 1
ATOM 1438 C CA . SER B 1 57 ? 5.453 16.531 -6.941 1 98.38 57 SER B CA 1
ATOM 1439 C C . SER B 1 57 ? 4.352 17.328 -6.238 1 98.38 57 SER B C 1
ATOM 1441 O O . SER B 1 57 ? 3.504 16.75 -5.559 1 98.38 57 SER B O 1
ATOM 1443 N N . PRO B 1 58 ? 4.367 18.609 -6.406 1 98.38 58 PRO B N 1
ATOM 1444 C CA . PRO B 1 58 ? 3.328 19.422 -5.773 1 98.38 58 PRO B CA 1
ATOM 1445 C C . PRO B 1 58 ? 1.921 19.047 -6.227 1 98.38 58 PRO B C 1
ATOM 1447 O O . PRO B 1 58 ? 0.995 19 -5.41 1 98.38 58 PRO B O 1
ATOM 1450 N N . LYS B 1 59 ? 1.791 18.781 -7.457 1 98.69 59 LYS B N 1
ATOM 1451 C CA . LYS B 1 59 ? 0.48 18.406 -7.98 1 98.69 59 LYS B CA 1
ATOM 1452 C C . LYS B 1 59 ? -0.022 17.109 -7.336 1 98.69 59 LYS B C 1
ATOM 1454 O O . LYS B 1 59 ? -1.189 17.016 -6.953 1 98.69 59 LYS B O 1
ATOM 1459 N N . VAL B 1 60 ? 0.806 16.156 -7.25 1 98.75 60 VAL B N 1
ATOM 1460 C CA . VAL B 1 60 ? 0.446 14.867 -6.676 1 98.75 60 VAL B CA 1
ATOM 1461 C C . VAL B 1 60 ? 0.171 15.023 -5.184 1 98.75 60 VAL B C 1
ATOM 1463 O O . VAL B 1 60 ? -0.79 14.453 -4.66 1 98.75 60 VAL B O 1
ATOM 1466 N N . LEU B 1 61 ? 1.025 15.781 -4.523 1 98.81 61 LEU B N 1
ATOM 1467 C CA . LEU B 1 61 ? 0.812 16.031 -3.1 1 98.81 61 LEU B CA 1
ATOM 1468 C C . LEU B 1 61 ? -0.556 16.656 -2.857 1 98.81 61 LEU B C 1
ATOM 1470 O O . LEU B 1 61 ? -1.293 16.234 -1.969 1 98.81 61 LEU B O 1
ATOM 1474 N N . ALA B 1 62 ? -0.884 17.625 -3.627 1 98.81 62 ALA B N 1
ATOM 1475 C CA . ALA B 1 62 ? -2.178 18.297 -3.492 1 98.81 62 ALA B CA 1
ATOM 1476 C C . ALA B 1 62 ? -3.324 17.312 -3.662 1 98.81 62 ALA B C 1
ATOM 1478 O O . ALA B 1 62 ? -4.27 17.297 -2.869 1 98.81 62 ALA B O 1
ATOM 1479 N N . LYS B 1 63 ? -3.225 16.5 -4.645 1 98.75 63 LYS B N 1
ATOM 1480 C CA . LYS B 1 63 ? -4.246 15.5 -4.922 1 98.75 63 LYS B CA 1
ATOM 1481 C C . LYS B 1 63 ? -4.387 14.523 -3.754 1 98.75 63 LYS B C 1
ATOM 1483 O O . LYS B 1 63 ? -5.5 14.211 -3.336 1 98.75 63 LYS B O 1
ATOM 1488 N N . GLU B 1 64 ? -3.25 14.023 -3.279 1 98.75 64 GLU B N 1
ATOM 1489 C CA . GLU B 1 64 ? -3.26 13.047 -2.188 1 98.75 64 GLU B CA 1
ATOM 1490 C C . GLU B 1 64 ? -3.83 13.664 -0.911 1 98.75 64 GLU B C 1
ATOM 1492 O O . GLU B 1 64 ? -4.578 13.008 -0.183 1 98.75 64 GLU B O 1
ATOM 1497 N N . LEU B 1 65 ? -3.482 14.883 -0.64 1 98.88 65 LEU B N 1
ATOM 1498 C CA . LEU B 1 65 ? -4.004 15.562 0.541 1 98.88 65 LEU B CA 1
ATOM 1499 C C . LEU B 1 65 ? -5.516 15.719 0.454 1 98.88 65 LEU B C 1
ATOM 1501 O O . LEU B 1 65 ? -6.223 15.516 1.442 1 98.88 65 LEU B O 1
ATOM 1505 N N . LYS B 1 66 ? -5.977 16.094 -0.673 1 98.81 66 LYS B N 1
ATOM 1506 C CA . LYS B 1 66 ? -7.422 16.203 -0.873 1 98.81 66 LYS B CA 1
ATOM 1507 C C . LYS B 1 66 ? -8.117 14.867 -0.65 1 98.81 66 LYS B C 1
ATOM 1509 O O . LYS B 1 66 ? -9.133 14.805 0.04 1 98.81 66 LYS B O 1
ATOM 1514 N N . ASP B 1 67 ? -7.598 13.828 -1.217 1 98.5 67 ASP B N 1
ATOM 1515 C CA . ASP B 1 67 ? -8.172 12.5 -1.077 1 98.5 67 ASP B CA 1
ATOM 1516 C C . ASP B 1 67 ? -8.156 12.047 0.381 1 98.5 67 ASP B C 1
ATOM 1518 O O . ASP B 1 67 ? -9.141 11.469 0.867 1 98.5 67 ASP B O 1
ATOM 1522 N N . LEU B 1 68 ? -7.082 12.273 1.022 1 98.75 68 LEU B N 1
ATOM 1523 C CA . LEU B 1 68 ? -6.961 11.906 2.428 1 98.75 68 LEU B CA 1
ATOM 1524 C C . LEU B 1 68 ? -7.961 12.68 3.283 1 98.75 68 LEU B C 1
ATOM 1526 O O . LEU B 1 68 ? -8.516 12.133 4.242 1 98.75 68 LEU B O 1
ATOM 1530 N N . GLU B 1 69 ? -8.117 13.906 2.959 1 98.75 69 GLU B N 1
ATOM 1531 C CA . GLU B 1 69 ? -9.102 14.703 3.686 1 98.75 69 GLU B CA 1
ATOM 1532 C C . GLU B 1 69 ? -10.516 14.18 3.451 1 98.75 69 GLU B C 1
ATOM 1534 O O . GLU B 1 69 ? -11.289 14.023 4.398 1 98.75 69 GLU B O 1
ATOM 1539 N N . LEU B 1 70 ? -10.867 13.859 2.227 1 97.12 70 LEU B N 1
ATOM 1540 C CA . LEU B 1 70 ? -12.188 13.375 1.853 1 97.12 70 LEU B CA 1
ATOM 1541 C C . LEU B 1 70 ? -12.5 12.055 2.559 1 97.12 70 LEU B C 1
ATOM 1543 O O . LEU B 1 70 ? -13.664 11.773 2.867 1 97.12 70 LEU B O 1
ATOM 1547 N N . ASN B 1 71 ? -11.438 11.297 2.881 1 96.62 71 ASN B N 1
ATOM 1548 C CA . ASN B 1 71 ? -11.633 10 3.518 1 96.62 71 ASN B CA 1
ATOM 1549 C C . ASN B 1 71 ? -11.391 10.07 5.023 1 96.62 71 ASN B C 1
ATOM 1551 O O . ASN B 1 71 ? -11.242 9.039 5.68 1 96.62 71 ASN B O 1
ATOM 1555 N N . ASP B 1 72 ? -11.188 11.25 5.5 1 97.12 72 ASP B N 1
ATOM 1556 C CA . ASP B 1 72 ? -11.195 11.539 6.93 1 97.12 72 ASP B CA 1
ATOM 1557 C C . ASP B 1 72 ? -9.891 11.094 7.586 1 97.12 72 ASP B C 1
ATOM 1559 O O . ASP B 1 72 ? -9.883 10.68 8.75 1 97.12 72 ASP B O 1
ATOM 1563 N N . PHE B 1 73 ? -8.875 11.102 6.832 1 98.62 73 PHE B N 1
ATOM 1564 C CA . PHE B 1 73 ? -7.586 10.734 7.406 1 98.62 73 PHE B CA 1
ATOM 1565 C C . PHE B 1 73 ? -6.855 11.969 7.922 1 98.62 73 PHE B C 1
ATOM 1567 O O . PHE B 1 73 ? -6.031 11.867 8.836 1 98.62 73 PHE B O 1
ATOM 1574 N N . ILE B 1 74 ? -7.133 13.117 7.289 1 98.88 74 ILE B N 1
ATOM 1575 C CA . ILE B 1 74 ? -6.504 14.352 7.742 1 98.88 74 ILE B CA 1
ATOM 1576 C C . ILE B 1 74 ? -7.531 15.484 7.75 1 98.88 74 ILE B C 1
ATOM 1578 O O . ILE B 1 74 ? -8.617 15.344 7.18 1 98.88 74 ILE B O 1
ATOM 1582 N N . ILE B 1 75 ? -7.176 16.531 8.438 1 98.75 75 ILE B N 1
ATOM 1583 C CA . ILE B 1 75 ? -7.949 17.766 8.445 1 98.75 75 ILE B CA 1
ATOM 1584 C C . ILE B 1 75 ? -7.098 18.906 7.902 1 98.75 75 ILE B C 1
ATOM 1586 O O . ILE B 1 75 ? -5.918 19.016 8.234 1 98.75 75 ILE B O 1
ATOM 1590 N N . ARG B 1 76 ? -7.688 19.625 7 1 98.5 76 ARG B N 1
ATOM 1591 C CA . ARG B 1 76 ? -7.098 20.844 6.473 1 98.5 76 ARG B CA 1
ATOM 1592 C C . ARG B 1 76 ? -7.598 22.078 7.234 1 98.5 76 ARG B C 1
ATOM 1594 O O . ARG B 1 76 ? -8.766 22.453 7.105 1 98.5 76 ARG B O 1
ATOM 1601 N N . LYS B 1 77 ? -6.781 22.719 8.008 1 98.44 77 LYS B N 1
ATOM 1602 C CA . LYS B 1 77 ? -7.16 23.891 8.781 1 98.44 77 LYS B CA 1
ATOM 1603 C C . LYS B 1 77 ? -6.668 25.172 8.109 1 98.44 77 LYS B C 1
ATOM 1605 O O . LYS B 1 77 ? -5.484 25.297 7.789 1 98.44 77 LYS B O 1
ATOM 1610 N N . VAL B 1 78 ? -7.578 26.062 8 1 97.56 78 VAL B N 1
ATOM 1611 C CA . VAL B 1 78 ? -7.27 27.344 7.367 1 97.56 78 VAL B CA 1
ATOM 1612 C C . VAL B 1 78 ? -7.238 28.453 8.422 1 97.56 78 VAL B C 1
ATOM 1614 O O . VAL B 1 78 ? -8.195 28.625 9.172 1 97.56 78 VAL B O 1
ATOM 1617 N N . TYR B 1 79 ? -6.184 29.188 8.547 1 96.25 79 TYR B N 1
ATOM 1618 C CA . TYR B 1 79 ? -6.02 30.297 9.484 1 96.25 79 TYR B CA 1
ATOM 1619 C C . TYR B 1 79 ? -5.961 31.625 8.742 1 96.25 79 TYR B C 1
ATOM 1621 O O . TYR B 1 79 ? -5.117 31.812 7.867 1 96.25 79 TYR B O 1
ATOM 1629 N N . PRO B 1 80 ? -6.867 32.438 9.195 1 93.25 80 PRO B N 1
ATOM 1630 C CA . PRO B 1 80 ? -6.898 33.75 8.539 1 93.25 80 PRO B CA 1
ATOM 1631 C C . PRO B 1 80 ? -5.66 34.594 8.844 1 93.25 80 PRO B C 1
ATOM 1633 O O . PRO B 1 80 ? -5.348 34.844 10.016 1 93.25 80 PRO B O 1
ATOM 1636 N N . ALA B 1 81 ? -4.863 34.781 8.008 1 92.06 81 ALA B N 1
ATOM 1637 C CA . ALA B 1 81 ? -3.68 35.625 8.023 1 92.06 81 ALA B CA 1
ATOM 1638 C C . ALA B 1 81 ? -3.393 36.188 6.633 1 92.06 81 ALA B C 1
ATOM 1640 O O . ALA B 1 81 ? -4.152 35.938 5.691 1 92.06 81 ALA B O 1
ATOM 1641 N N . THR B 1 82 ? -2.594 37.25 6.574 1 92.31 82 THR B N 1
ATOM 1642 C CA . THR B 1 82 ? -2.119 37.75 5.289 1 92.31 82 THR B CA 1
ATOM 1643 C C . THR B 1 82 ? -0.64 37.438 5.098 1 92.31 82 THR B C 1
ATOM 1645 O O . THR B 1 82 ? 0.219 38.031 5.75 1 92.31 82 THR B O 1
ATOM 1648 N N . PRO B 1 83 ? -0.388 36.312 4.324 1 93.81 83 PRO B N 1
ATOM 1649 C CA . PRO B 1 83 ? -1.205 35.406 3.523 1 93.81 83 PRO B CA 1
ATOM 1650 C C . PRO B 1 83 ? -1.861 34.312 4.367 1 93.81 83 PRO B C 1
ATOM 1652 O O . PRO B 1 83 ? -1.431 34.031 5.492 1 93.81 83 PRO B O 1
ATOM 1655 N N . VAL B 1 84 ? -2.848 33.625 3.795 1 96.38 84 VAL B N 1
ATOM 1656 C CA . VAL B 1 84 ? -3.59 32.531 4.457 1 96.38 84 VAL B CA 1
ATOM 1657 C C . VAL B 1 84 ? -2.643 31.406 4.812 1 96.38 84 VAL B C 1
ATOM 1659 O O . VAL B 1 84 ? -1.764 31.047 4.023 1 96.38 84 VAL B O 1
ATOM 1662 N N . ILE B 1 85 ? -2.779 30.875 5.98 1 96.88 85 ILE B N 1
ATOM 1663 C CA . ILE B 1 85 ? -1.973 29.75 6.422 1 96.88 85 ILE B CA 1
ATOM 1664 C C . ILE B 1 85 ? -2.832 28.484 6.461 1 96.88 85 ILE B C 1
ATOM 1666 O O . ILE B 1 85 ? -3.9 28.484 7.082 1 96.88 85 ILE B O 1
ATOM 1670 N N . ILE B 1 86 ? -2.342 27.469 5.766 1 98.38 86 ILE B N 1
ATOM 1671 C CA . ILE B 1 86 ? -3.033 26.172 5.77 1 98.38 86 ILE B CA 1
ATOM 1672 C C . ILE B 1 86 ? -2.174 25.141 6.477 1 98.38 86 ILE B C 1
ATOM 1674 O O . ILE B 1 86 ? -0.99 24.984 6.168 1 98.38 86 ILE B O 1
ATOM 1678 N N . ILE B 1 87 ? -2.803 24.453 7.469 1 98.81 87 ILE B N 1
ATOM 1679 C CA . ILE B 1 87 ? -2.102 23.422 8.227 1 98.81 87 ILE B CA 1
ATOM 1680 C C . ILE B 1 87 ? -2.844 22.094 8.094 1 98.81 87 ILE B C 1
ATOM 1682 O O . ILE B 1 87 ? -4.07 22.047 8.195 1 98.81 87 ILE B O 1
ATOM 1686 N N . TYR B 1 88 ? -2.115 21.062 7.844 1 98.88 88 TYR B N 1
ATOM 1687 C CA . TYR B 1 88 ? -2.674 19.703 7.773 1 98.88 88 TYR B CA 1
ATOM 1688 C C . TYR B 1 88 ? -2.377 18.922 9.047 1 98.88 88 TYR B C 1
ATOM 1690 O O . TYR B 1 88 ? -1.248 18.938 9.547 1 98.88 88 TYR B O 1
ATOM 1698 N N . GLU B 1 89 ? -3.414 18.25 9.5 1 98.81 89 GLU B N 1
ATOM 1699 C CA . GLU B 1 89 ? -3.303 17.453 10.727 1 98.81 89 GLU B CA 1
ATOM 1700 C C . GLU B 1 89 ? -3.883 16.062 10.547 1 98.81 89 GLU B C 1
ATOM 1702 O O . GLU B 1 89 ? -4.898 15.891 9.867 1 98.81 89 GLU B O 1
ATOM 1707 N N . ALA B 1 90 ? -3.184 15.102 11.188 1 98.62 90 ALA B N 1
ATOM 1708 C CA . ALA B 1 90 ? -3.727 13.742 11.188 1 98.62 90 ALA B CA 1
ATOM 1709 C C . ALA B 1 90 ? -4.957 13.648 12.086 1 98.62 90 ALA B C 1
ATOM 1711 O O . ALA B 1 90 ? -4.992 14.25 13.164 1 98.62 90 ALA B O 1
ATOM 1712 N N . THR B 1 91 ? -5.934 12.914 11.586 1 98.56 91 THR B N 1
ATOM 1713 C CA . THR B 1 91 ? -7.059 12.609 12.469 1 98.56 91 THR B CA 1
ATOM 1714 C C . THR B 1 91 ? -6.738 11.422 13.367 1 98.56 91 THR B C 1
ATOM 1716 O O . THR B 1 91 ? -5.711 10.758 13.188 1 98.56 91 THR B O 1
ATOM 1719 N N . GLU B 1 92 ? -7.648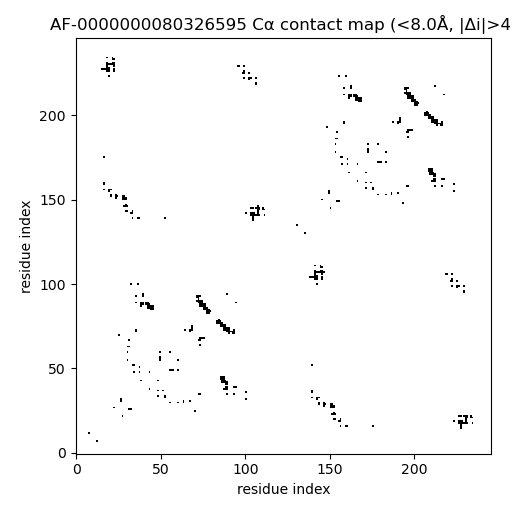 11.156 14.328 1 97.56 92 GLU B N 1
ATOM 1720 C CA . GLU B 1 92 ? -7.504 9.961 15.148 1 97.56 92 GLU B CA 1
ATOM 1721 C C . GLU B 1 92 ? -7.59 8.695 14.297 1 97.56 92 GLU B C 1
ATOM 1723 O O . GLU B 1 92 ? -6.91 7.703 14.578 1 97.56 92 GLU B O 1
ATOM 1728 N N . TYR B 1 93 ? -8.375 8.742 13.273 1 97.81 93 TYR B N 1
ATOM 1729 C CA . TYR B 1 93 ? -8.555 7.59 12.398 1 97.81 93 TYR B CA 1
ATOM 1730 C C . TYR B 1 93 ? -7.246 7.215 11.719 1 97.81 93 TYR B C 1
ATOM 1732 O O . TYR B 1 93 ? -6.934 6.031 11.562 1 97.81 93 TYR B O 1
ATOM 1740 N N . SER B 1 94 ? -6.465 8.156 11.32 1 97.75 94 SER B N 1
ATOM 1741 C CA . SER B 1 94 ? -5.191 7.922 10.648 1 97.75 94 SER B CA 1
ATOM 1742 C C . SER B 1 94 ? -4.223 7.16 11.555 1 97.75 94 SER B C 1
ATOM 1744 O O . SER B 1 94 ? -3.387 6.395 11.07 1 97.75 94 SER B O 1
ATOM 1746 N N . ARG B 1 95 ? -4.441 7.34 12.805 1 97.25 95 ARG B N 1
ATOM 1747 C CA . ARG B 1 95 ? -3.537 6.703 13.758 1 97.25 95 ARG B CA 1
ATOM 1748 C C . ARG B 1 95 ? -3.775 5.199 13.828 1 97.25 95 ARG B C 1
ATOM 1750 O O . ARG B 1 95 ? -2.896 4.441 14.242 1 97.25 95 ARG B O 1
ATOM 1757 N N . THR B 1 96 ? -4.93 4.77 13.375 1 98.06 96 THR B N 1
ATOM 1758 C CA . THR B 1 96 ? -5.238 3.342 13.383 1 98.06 96 THR B CA 1
ATOM 1759 C C . THR B 1 96 ? -4.383 2.6 12.359 1 98.06 96 THR B C 1
ATOM 1761 O O . THR B 1 96 ? -4.312 1.368 12.383 1 98.06 96 THR B O 1
ATOM 1764 N N . LEU B 1 97 ? -3.643 3.287 11.539 1 98.5 97 LEU B N 1
ATOM 1765 C CA . LEU B 1 97 ? -2.789 2.695 10.516 1 98.5 97 LEU B CA 1
ATOM 1766 C C . LEU B 1 97 ? -1.386 2.443 11.055 1 98.5 97 LEU B C 1
ATOM 1768 O O . LEU B 1 97 ? -0.506 1.988 10.32 1 98.5 97 LEU B O 1
ATOM 1772 N N . LYS B 1 98 ? -1.183 2.701 12.305 1 97.81 98 LYS B N 1
ATOM 1773 C CA . LYS B 1 98 ? 0.15 2.643 12.898 1 97.81 98 LYS B CA 1
ATOM 1774 C C . LYS B 1 98 ? 0.795 1.279 12.672 1 97.81 98 LYS B C 1
ATOM 1776 O O . LYS B 1 98 ? 1.983 1.194 12.352 1 97.81 98 LYS B O 1
ATOM 1781 N N . ASN B 1 99 ? 0.035 0.25 12.805 1 98.5 99 ASN B N 1
ATOM 1782 C CA . ASN B 1 99 ? 0.606 -1.083 12.648 1 98.5 99 ASN B CA 1
ATOM 1783 C C . ASN B 1 99 ? 0.934 -1.383 11.188 1 98.5 99 ASN B C 1
ATOM 1785 O O . ASN B 1 99 ? 1.966 -1.987 10.891 1 98.5 99 ASN B O 1
ATOM 1789 N N . VAL B 1 100 ? 0.092 -1.017 10.297 1 98.75 100 VAL B N 1
ATOM 1790 C CA . VAL B 1 100 ? 0.351 -1.188 8.867 1 98.75 100 VAL B CA 1
ATOM 1791 C C . VAL B 1 100 ? 1.629 -0.446 8.484 1 98.75 100 VAL B C 1
ATOM 1793 O O . VAL B 1 100 ? 2.514 -1.015 7.836 1 98.75 100 VAL B O 1
ATOM 1796 N N . ILE B 1 101 ? 1.76 0.765 8.914 1 98.56 101 ILE B N 1
ATOM 1797 C CA . ILE B 1 101 ? 2.902 1.61 8.586 1 98.56 101 ILE B CA 1
ATOM 1798 C C . ILE B 1 101 ? 4.168 1.04 9.219 1 98.56 101 ILE B C 1
ATOM 1800 O O . ILE B 1 101 ? 5.23 1.027 8.594 1 98.56 101 ILE B O 1
ATOM 1804 N N . GLY B 1 102 ? 4.012 0.589 10.453 1 98.25 102 GLY B N 1
ATOM 1805 C CA . GLY B 1 102 ? 5.156 -0.023 11.109 1 98.25 102 GLY B CA 1
ATOM 1806 C C . GLY B 1 102 ? 5.703 -1.226 10.367 1 98.25 102 GLY B C 1
ATOM 1807 O O . GLY B 1 102 ? 6.914 -1.349 10.18 1 98.25 102 GLY B O 1
ATOM 1808 N N . GLU B 1 103 ? 4.82 -2.127 9.938 1 98.62 103 GLU B N 1
ATOM 1809 C CA . GLU B 1 103 ? 5.246 -3.311 9.195 1 98.62 103 GLU B CA 1
ATOM 1810 C C . GLU B 1 103 ? 5.832 -2.93 7.844 1 98.62 103 GLU B C 1
ATOM 1812 O O . GLU B 1 103 ? 6.777 -3.568 7.367 1 98.62 103 GLU B O 1
ATOM 1817 N N . LEU B 1 104 ? 5.293 -1.942 7.242 1 98.5 104 LEU B N 1
ATOM 1818 C CA . LEU B 1 104 ? 5.832 -1.455 5.98 1 98.5 104 LEU B CA 1
ATOM 1819 C C . LEU B 1 104 ? 7.254 -0.931 6.16 1 98.5 104 LEU B C 1
ATOM 1821 O O . LEU B 1 104 ? 8.133 -1.226 5.352 1 98.5 104 LEU B O 1
ATOM 1825 N N . ALA B 1 105 ? 7.422 -0.161 7.188 1 98.44 105 ALA B N 1
ATOM 1826 C CA . ALA B 1 105 ? 8.75 0.38 7.48 1 98.44 105 ALA B CA 1
ATOM 1827 C C . ALA B 1 105 ? 9.758 -0.739 7.715 1 98.44 105 ALA B C 1
ATOM 1829 O O . ALA B 1 105 ? 10.859 -0.71 7.168 1 98.44 105 ALA B O 1
ATOM 1830 N N . ALA B 1 106 ? 9.359 -1.663 8.484 1 98.5 106 ALA B N 1
ATOM 1831 C CA . ALA B 1 106 ? 10.242 -2.789 8.773 1 98.5 106 ALA B CA 1
ATOM 1832 C C . 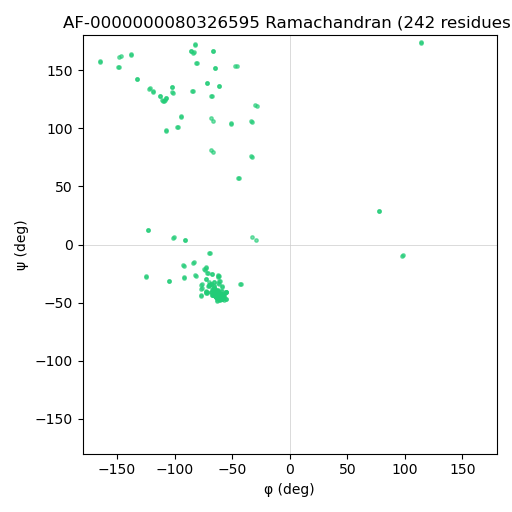ALA B 1 106 ? 10.594 -3.553 7.5 1 98.5 106 ALA B C 1
ATOM 1834 O O . ALA B 1 106 ? 11.758 -3.904 7.281 1 98.5 106 ALA B O 1
ATOM 1835 N N . TRP B 1 107 ? 9.648 -3.779 6.727 1 98.62 107 TRP B N 1
ATOM 1836 C CA . TRP B 1 107 ? 9.891 -4.523 5.496 1 98.62 107 TRP B CA 1
ATOM 1837 C C . TRP B 1 107 ? 10.742 -3.711 4.527 1 98.62 107 TRP B C 1
ATOM 1839 O O . TRP B 1 107 ? 11.602 -4.262 3.838 1 98.62 107 TRP B O 1
ATOM 1849 N N . GLY B 1 108 ? 10.438 -2.426 4.453 1 98.44 108 GLY B N 1
ATOM 1850 C CA . GLY B 1 108 ? 11.25 -1.558 3.619 1 98.44 108 GLY B CA 1
ATOM 1851 C C . GLY B 1 108 ? 12.727 -1.603 3.973 1 98.44 108 GLY B C 1
ATOM 1852 O O . GLY B 1 108 ? 13.586 -1.582 3.088 1 98.44 108 GLY B O 1
ATOM 1853 N N . GLU B 1 109 ? 12.938 -1.624 5.211 1 98.06 109 GLU B N 1
ATOM 1854 C CA . GLU B 1 109 ? 14.32 -1.738 5.668 1 98.06 109 GLU B CA 1
ATOM 1855 C C . GLU B 1 109 ? 14.938 -3.061 5.227 1 98.06 109 GLU B C 1
ATOM 1857 O O . GLU B 1 109 ? 16.062 -3.086 4.723 1 98.06 109 GLU B O 1
ATOM 1862 N N . GLN B 1 110 ? 14.227 -4.109 5.453 1 97.5 110 GLN B N 1
ATOM 1863 C CA . GLN B 1 110 ? 14.68 -5.426 5.027 1 97.5 110 GLN B CA 1
ATOM 1864 C C . GLN B 1 110 ? 14.945 -5.457 3.523 1 97.5 110 GLN B C 1
ATOM 1866 O O . GLN B 1 110 ? 15.93 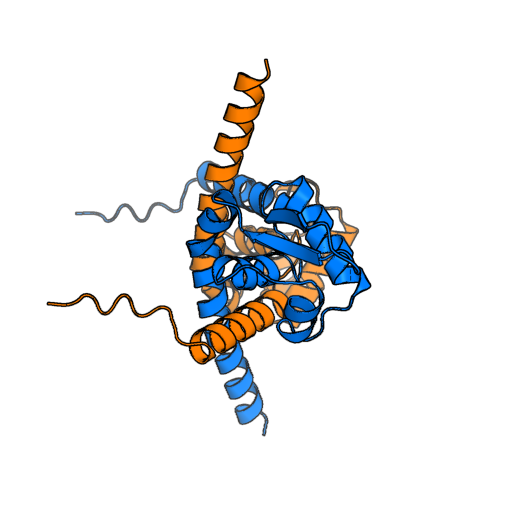-6.047 3.072 1 97.5 110 GLN B O 1
ATOM 1871 N N . HIS B 1 111 ? 14.062 -4.879 2.803 1 97.62 111 HIS B N 1
ATOM 1872 C CA . HIS B 1 111 ? 14.18 -4.852 1.35 1 97.62 111 HIS B CA 1
ATOM 1873 C C . HIS B 1 111 ? 15.43 -4.102 0.912 1 97.62 111 HIS B C 1
ATOM 1875 O O . HIS B 1 111 ? 16.125 -4.535 -0.005 1 97.62 111 HIS B O 1
ATOM 1881 N N . ARG B 1 112 ? 15.672 -3.02 1.551 1 95.81 112 ARG B N 1
ATOM 1882 C CA . ARG B 1 112 ? 16.875 -2.242 1.253 1 95.81 112 ARG B CA 1
ATOM 1883 C C . ARG B 1 112 ? 18.125 -3.082 1.446 1 95.81 112 ARG B C 1
ATOM 1885 O O . ARG B 1 112 ? 19.047 -3.029 0.627 1 95.81 112 ARG B O 1
ATOM 1892 N N . GLU B 1 113 ? 18.141 -3.789 2.471 1 96 113 GLU B N 1
ATOM 1893 C CA . GLU B 1 113 ? 19.297 -4.641 2.754 1 96 113 GLU B CA 1
ATOM 1894 C C . GLU B 1 113 ? 19.438 -5.742 1.706 1 96 113 GLU B C 1
ATOM 1896 O O . GLU B 1 113 ? 20.547 -6.066 1.289 1 96 113 GLU B O 1
ATOM 1901 N N . LYS B 1 114 ? 18.344 -6.277 1.348 1 94.56 114 LYS B N 1
ATOM 1902 C CA . LYS B 1 114 ? 18.375 -7.297 0.304 1 94.56 114 LYS B CA 1
ATOM 1903 C C . LYS B 1 114 ? 18.969 -6.746 -0.988 1 94.56 114 LYS B C 1
ATOM 1905 O O . LYS B 1 114 ? 19.766 -7.422 -1.648 1 94.56 114 LYS B O 1
ATOM 1910 N N . ILE B 1 115 ? 18.578 -5.559 -1.355 1 93.25 115 ILE B N 1
ATOM 1911 C CA . ILE B 1 115 ? 19.047 -4.93 -2.584 1 93.25 115 ILE B CA 1
ATOM 1912 C C . ILE B 1 115 ? 20.562 -4.68 -2.492 1 93.25 115 ILE B C 1
ATOM 1914 O O . ILE B 1 115 ? 21.297 -4.922 -3.453 1 93.25 115 ILE B O 1
ATOM 1918 N N . LYS B 1 116 ? 21 -4.23 -1.358 1 92.69 116 LYS B N 1
ATOM 1919 C CA . LYS B 1 116 ? 22.422 -3.988 -1.153 1 92.69 116 LYS B CA 1
ATOM 1920 C C . LYS B 1 116 ? 23.219 -5.273 -1.318 1 92.69 116 LYS B C 1
ATOM 1922 O O . LYS B 1 116 ? 24.297 -5.266 -1.927 1 92.69 116 LYS B O 1
ATOM 1927 N N . GLN B 1 117 ? 22.703 -6.305 -0.793 1 92.56 117 GLN B N 1
ATOM 1928 C CA . GLN B 1 117 ? 23.391 -7.59 -0.863 1 92.56 117 GLN B CA 1
ATOM 1929 C C . GLN B 1 117 ? 23.438 -8.109 -2.299 1 92.56 117 GLN B C 1
ATOM 1931 O O . GLN B 1 117 ? 24.438 -8.719 -2.709 1 92.56 117 GLN B O 1
ATOM 1936 N N . SER B 1 118 ? 22.375 -7.887 -2.992 1 88.94 118 SER B N 1
ATOM 1937 C CA . SER B 1 118 ? 22.344 -8.336 -4.379 1 88.94 118 SER B CA 1
ATOM 1938 C C . SER B 1 118 ? 23.312 -7.543 -5.246 1 88.94 118 SER B C 1
ATOM 1940 O O . SER B 1 118 ? 23.922 -8.094 -6.168 1 88.94 118 SER B O 1
ATOM 1942 N N . MET B 1 119 ? 23.5 -6.242 -4.945 1 86.62 119 MET B N 1
ATOM 1943 C CA . MET B 1 119 ? 24.438 -5.383 -5.672 1 86.62 119 MET B CA 1
ATOM 1944 C C . MET B 1 119 ? 25.875 -5.762 -5.375 1 86.62 119 MET B C 1
ATOM 1946 O O . MET B 1 119 ? 26.75 -5.656 -6.246 1 86.62 119 MET B O 1
ATOM 1950 N N . ARG B 1 120 ? 26.156 -6.156 -4.207 1 86.5 120 ARG B N 1
ATOM 1951 C CA . ARG B 1 120 ? 27.5 -6.562 -3.814 1 86.5 120 ARG B CA 1
ATOM 1952 C C . ARG B 1 120 ? 27.891 -7.883 -4.473 1 86.5 120 ARG B C 1
ATOM 1954 O O . ARG B 1 120 ? 29.062 -8.094 -4.809 1 86.5 120 ARG B O 1
ATOM 1961 N N . LYS B 1 121 ? 26.938 -8.758 -4.637 1 83.69 121 LYS B N 1
ATOM 1962 C CA . LYS B 1 121 ? 27.203 -10.055 -5.254 1 83.69 121 LYS B CA 1
ATOM 1963 C C . LYS B 1 121 ? 27.406 -9.914 -6.758 1 83.69 121 LYS B C 1
ATOM 1965 O O . LYS B 1 121 ? 28.078 -10.734 -7.379 1 83.69 121 LYS B O 1
ATOM 1970 N N . GLN B 1 122 ? 26.969 -8.969 -7.297 1 76.25 122 GLN B N 1
ATOM 1971 C CA . GLN B 1 122 ? 27.109 -8.75 -8.734 1 76.25 122 GLN B CA 1
ATOM 1972 C C . GLN B 1 122 ? 28.359 -7.93 -9.039 1 76.25 122 GLN B C 1
ATOM 1974 O O . GLN B 1 122 ? 28.797 -7.859 -10.195 1 76.25 122 GLN B O 1
ATOM 1979 N N . SER B 1 123 ? 28.906 -7.223 -7.996 1 67.81 123 SER B N 1
ATOM 1980 C CA . SER B 1 123 ? 30.172 -6.523 -8.227 1 67.81 123 SER B CA 1
ATOM 1981 C C . SER B 1 123 ? 31.359 -7.457 -8.047 1 67.81 123 SER B C 1
ATOM 1983 O O . SER B 1 123 ? 31.312 -8.375 -7.223 1 67.81 123 SER B O 1
#

Radius of gyration: 20.28 Å; Cα contacts (8 Å, |Δi|>4): 281; chains: 2; bounding box: 60×68×62 Å

pLDDT: mean 91.53, std 16.13, range [26.17, 98.88]

InterPro domains:
  IPR002577 Helix-turn-helix, HxlR type [PF01638] (26-114)
  IPR002577 Helix-turn-helix, HxlR type [PS51118] (13-116)
  IPR036388 Winged helix-like DNA-binding domain superfamily [G3DSA:1.10.10.10] (4-123)
  IPR036390 Winged helix DNA-binding domain superfamily [SSF46785] (14-115)

Sequence (246 aa):
MIVNDSLPDNKECANSLNNVLDALYVINGKWKLAIILCLVQSSKRFNELQHEIRGISPKVLAKELKDLELNDFIIRKVYPATPVIIIYEATEYSRTLKNVIGELAAWGEQHREKIKQSMRKQSMIVNDSLPDNKECANSLNNVLDALYVINGKWKLAIILCLVQSSKRFNELQHEIRGISPKVLAKELKDLELNDFIIRKVYPATPVIIIYEATEYSRTLKNVIGELAAWGEQHREKIKQSMRKQS

Solvent-accessible surface area (backbone atoms only — not comparable to full-atom values): 13539 Å² total; per-residue (Å²): 134,79,76,80,76,69,68,73,51,73,64,53,47,50,51,42,49,52,15,32,47,52,32,24,70,75,54,39,42,67,50,51,60,56,52,49,57,54,24,69,74,40,68,41,37,70,68,55,49,49,66,71,41,80,89,56,48,71,70,58,47,53,52,47,51,51,52,35,36,77,70,52,32,32,44,81,44,77,42,94,48,97,71,70,44,58,38,36,34,50,33,77,64,44,56,71,42,52,60,36,52,50,37,34,19,54,46,12,47,53,49,52,51,51,51,52,52,54,53,54,69,73,99,134,79,76,79,75,69,68,71,52,73,64,53,47,49,50,42,49,51,16,33,46,53,32,25,71,74,53,38,42,67,50,50,61,56,52,48,57,54,24,68,74,39,68,39,36,70,67,55,48,48,66,72,42,80,89,58,49,71,70,56,49,53,52,49,52,51,53,35,36,77,70,52,31,32,44,81,45,78,42,94,49,96,71,71,42,59,39,36,33,49,33,79,64,44,56,73,43,49,62,36,52,50,38,34,19,53,46,12,45,53,49,51,53,51,52,52,52,54,54,56,69,72,98